Protein AF-A0A349LVJ3-F1 (afdb_monomer_lite)

Sequence (242 aa):
TSGDTSAKTHRLQHIAVYDKSFSINQSFSFCASDLMKKLSKLCLALSFSLFLTPAHADSPITSTEISSAYADVAIVQVAKGTAGLLNDQLMQYLVDEKNPIDVKMAIINELNWTPDGKNNTKTFVDYLKKNTRYNSEDAIIKQAPADILLAIAYINASENRHDAKGAMAFAEVALAKNNKSYTVQLVSGIIKAQVMFDVSWCDAFRATDDVRQNAANLTMDMRAEASDNVFQYMDLYQRYCK

Secondary structure (DSSP, 8-state):
-------SSSSSTTHHHHHHHHHHHHHHHHHHHHHHHHHHHHHHHHHHHTT--------HHHH--TGGGGTT-HHHHHHHTTTT---HHHHHHHH-TTS-HHHHHHHHHHHTTS-S---HHHHHHHHHHHHSS--SHHHHHHHS-HHHHHHHHHHHHHHTTT-THHHHHHHHHHHHH-TTBHHHHHHHHHHHHHHHTTT-HHHHHHHHHHHHHTGGGSB--S-HHHHHHHHHHHGGGGGG--

Radius of gyration: 35.06 Å; chains: 1; bounding box: 42×68×132 Å

Structure (mmCIF, N/CA/C/O backbone):
data_AF-A0A349LVJ3-F1
#
_entry.id   AF-A0A349LVJ3-F1
#
loop_
_atom_site.group_PDB
_atom_site.id
_atom_site.type_symbol
_atom_site.label_atom_id
_atom_site.label_alt_id
_atom_site.label_comp_id
_atom_site.label_asym_id
_atom_site.label_entity_id
_atom_site.label_seq_id
_atom_site.pdbx_PDB_ins_code
_atom_site.Cartn_x
_atom_site.Cartn_y
_atom_site.Cartn_z
_atom_site.occupancy
_atom_site.B_iso_or_equiv
_atom_site.auth_seq_id
_atom_site.auth_comp_id
_atom_site.auth_asym_id
_atom_site.auth_atom_id
_atom_site.pdbx_PDB_model_num
ATOM 1 N N . THR A 1 1 ? 17.875 53.269 -111.979 1.00 41.59 1 THR A N 1
ATOM 2 C CA . THR A 1 1 ? 18.257 51.843 -111.856 1.00 41.59 1 THR A CA 1
ATOM 3 C C . THR A 1 1 ? 19.218 51.697 -110.692 1.00 41.59 1 THR A C 1
ATOM 5 O O . THR A 1 1 ? 20.042 52.582 -110.524 1.00 41.59 1 THR A O 1
ATOM 8 N N . SER A 1 2 ? 19.061 50.609 -109.917 1.00 39.09 2 SER A N 1
ATOM 9 C CA . SER A 1 2 ? 19.768 50.200 -108.676 1.00 39.09 2 SER A CA 1
ATOM 10 C C . SER A 1 2 ? 19.641 51.143 -107.469 1.00 39.09 2 SER A C 1
ATOM 12 O O . SER A 1 2 ? 19.862 52.333 -107.611 1.00 39.09 2 SER A O 1
ATOM 14 N N . GLY A 1 3 ? 19.322 50.709 -106.251 1.00 36.41 3 GLY A N 1
ATOM 15 C CA . GLY A 1 3 ? 19.098 49.372 -105.696 1.00 36.41 3 GLY A CA 1
ATOM 16 C C . GLY A 1 3 ? 19.211 49.494 -104.172 1.00 36.41 3 GLY A C 1
ATOM 17 O O . GLY A 1 3 ? 20.244 49.943 -103.691 1.00 36.41 3 GLY A O 1
ATOM 18 N N . ASP A 1 4 ? 18.153 49.160 -103.429 1.00 39.06 4 ASP A N 1
ATOM 19 C CA . ASP A 1 4 ? 18.123 49.280 -101.966 1.00 39.06 4 ASP A CA 1
ATOM 20 C C . ASP A 1 4 ? 18.330 47.906 -101.311 1.00 39.06 4 ASP A C 1
ATOM 22 O O . ASP A 1 4 ? 17.439 47.054 -101.245 1.00 39.06 4 ASP A O 1
ATOM 26 N N . THR A 1 5 ? 19.564 47.668 -100.878 1.00 52.62 5 THR A N 1
ATOM 27 C CA . THR A 1 5 ? 19.960 46.585 -99.977 1.00 52.62 5 THR A CA 1
ATOM 28 C C . THR A 1 5 ? 19.748 47.020 -98.529 1.00 52.62 5 THR A C 1
ATOM 30 O O . THR A 1 5 ? 20.680 47.480 -97.878 1.00 52.62 5 THR A O 1
ATOM 33 N N . SER A 1 6 ? 18.548 46.804 -97.988 1.00 46.75 6 SER A N 1
ATOM 34 C CA . SER A 1 6 ? 18.305 46.889 -96.538 1.00 46.75 6 SER A CA 1
ATOM 35 C C . SER A 1 6 ? 17.238 45.888 -96.070 1.00 46.75 6 SER A C 1
ATOM 37 O O . SER A 1 6 ? 16.310 46.198 -95.334 1.00 46.75 6 SER A O 1
ATOM 39 N N . ALA A 1 7 ? 17.340 44.637 -96.531 1.00 49.91 7 ALA A N 1
ATOM 40 C CA . ALA A 1 7 ? 16.379 43.572 -96.211 1.00 49.91 7 ALA A CA 1
ATOM 41 C C . ALA A 1 7 ? 16.968 42.411 -95.384 1.00 49.91 7 ALA A C 1
ATOM 43 O O . ALA A 1 7 ? 16.390 41.325 -95.360 1.00 49.91 7 ALA A O 1
ATOM 44 N N . LYS A 1 8 ? 18.114 42.585 -94.704 1.00 50.28 8 LYS A N 1
ATOM 45 C CA . LYS A 1 8 ? 18.766 41.472 -93.976 1.00 50.28 8 LYS A CA 1
ATOM 46 C C . LYS A 1 8 ? 19.057 41.662 -92.488 1.00 50.28 8 LYS A C 1
ATOM 48 O O . LYS A 1 8 ? 19.454 40.688 -91.858 1.00 50.28 8 LYS A O 1
ATOM 53 N N . THR A 1 9 ? 18.769 42.813 -91.884 1.00 47.41 9 THR A N 1
ATOM 54 C CA . THR A 1 9 ? 19.142 43.043 -90.470 1.00 47.41 9 THR A CA 1
ATOM 55 C C . THR A 1 9 ? 17.975 42.981 -89.478 1.00 47.41 9 THR A C 1
ATOM 57 O O . THR A 1 9 ? 18.206 42.850 -88.283 1.00 47.41 9 THR A O 1
ATOM 60 N N . HIS A 1 10 ? 16.716 42.965 -89.935 1.00 45.75 10 HIS A N 1
ATOM 61 C CA . HIS A 1 10 ? 15.552 42.959 -89.029 1.00 45.75 10 HIS A CA 1
ATOM 62 C C . HIS A 1 10 ? 14.980 41.574 -88.679 1.00 45.75 10 HIS A C 1
ATOM 64 O O . HIS A 1 10 ? 14.090 41.479 -87.836 1.00 45.75 10 HIS A O 1
ATOM 70 N N . ARG A 1 11 ? 15.485 40.479 -89.269 1.00 46.91 11 ARG A N 1
ATOM 71 C CA . ARG A 1 11 ? 14.916 39.128 -89.062 1.00 46.91 11 ARG A CA 1
ATOM 72 C C . ARG A 1 11 ? 15.660 38.231 -88.070 1.00 46.91 11 ARG A C 1
ATOM 74 O O . ARG A 1 11 ? 15.195 37.127 -87.816 1.00 46.91 11 ARG A O 1
ATOM 81 N N . LEU A 1 12 ? 16.773 38.688 -87.492 1.00 47.84 12 LEU A N 1
ATOM 82 C CA . LEU A 1 12 ? 17.553 37.902 -86.522 1.00 47.84 12 LEU A CA 1
ATOM 83 C C . LEU A 1 12 ? 17.321 38.307 -85.057 1.00 47.84 12 LEU A C 1
ATOM 85 O O . LEU A 1 12 ? 17.628 37.528 -84.162 1.00 47.84 12 LEU A O 1
ATOM 89 N N . GLN A 1 13 ? 16.711 39.466 -84.785 1.00 46.88 13 GLN A N 1
ATOM 90 C CA . GLN A 1 13 ? 16.437 39.896 -83.405 1.00 46.88 13 GLN A CA 1
ATOM 91 C C . GLN A 1 13 ? 15.118 39.354 -82.830 1.00 46.88 13 GLN A C 1
ATOM 93 O O . GLN A 1 13 ? 14.985 39.256 -81.615 1.00 46.88 13 GLN A O 1
ATOM 98 N N . HIS A 1 14 ? 14.166 38.926 -83.667 1.00 46.69 14 HIS A N 1
ATOM 99 C CA . HIS A 1 14 ? 12.871 38.425 -83.184 1.00 46.69 14 HIS A CA 1
ATOM 100 C C . HIS A 1 14 ? 12.878 36.956 -82.730 1.00 46.69 14 HIS A C 1
ATOM 102 O O . HIS A 1 14 ? 12.038 36.576 -81.919 1.00 46.69 14 HIS A O 1
ATOM 108 N N . ILE A 1 15 ? 13.826 36.133 -83.195 1.00 49.09 15 ILE A N 1
ATOM 109 C CA . ILE A 1 15 ? 13.882 34.702 -82.839 1.00 49.09 15 ILE A CA 1
ATOM 110 C C . ILE A 1 15 ? 14.581 34.487 -81.482 1.00 49.09 15 ILE A C 1
ATOM 112 O O . ILE A 1 15 ? 14.163 33.638 -80.701 1.00 49.09 15 ILE A O 1
ATOM 116 N N . ALA A 1 16 ? 15.569 35.317 -81.128 1.00 47.56 16 ALA A N 1
ATOM 117 C CA . ALA A 1 16 ? 16.325 35.168 -79.878 1.00 47.56 16 ALA A CA 1
ATOM 118 C C . ALA A 1 16 ? 15.529 35.525 -78.601 1.00 47.56 16 ALA A C 1
ATOM 120 O O . ALA A 1 16 ? 15.893 35.106 -77.502 1.00 47.56 16 ALA A O 1
ATOM 121 N N . VAL A 1 17 ? 14.446 36.302 -78.722 1.00 52.06 17 VAL A N 1
ATOM 122 C CA . VAL A 1 17 ? 13.631 36.744 -77.573 1.00 52.06 17 VAL A CA 1
ATOM 123 C C . VAL A 1 17 ? 12.586 35.692 -77.175 1.00 52.06 17 VAL A C 1
ATOM 125 O O . VAL A 1 17 ? 12.295 35.527 -75.987 1.00 52.06 17 VAL A O 1
ATOM 128 N N . TYR A 1 18 ? 12.065 34.929 -78.141 1.00 45.81 18 TYR A N 1
ATOM 129 C CA . TYR A 1 18 ? 11.104 33.849 -77.883 1.00 45.81 18 TYR A CA 1
ATOM 130 C C . TYR A 1 18 ? 11.747 32.619 -77.224 1.00 45.81 18 TYR A C 1
ATOM 132 O O . TYR A 1 18 ? 11.139 31.992 -76.360 1.00 45.81 18 TYR A O 1
ATOM 140 N N . ASP A 1 19 ? 13.000 32.315 -77.558 1.00 51.56 19 ASP A N 1
ATOM 141 C CA . ASP A 1 19 ? 13.701 31.143 -77.018 1.00 51.56 19 ASP A CA 1
ATOM 142 C C . ASP A 1 19 ? 14.083 31.326 -75.531 1.00 51.56 19 ASP A C 1
ATOM 144 O O . ASP A 1 19 ? 13.894 30.447 -74.687 1.00 51.56 19 ASP A O 1
ATOM 148 N N . LYS A 1 20 ? 14.504 32.544 -75.152 1.00 51.25 20 LYS A N 1
ATOM 149 C CA . LYS A 1 20 ? 14.775 32.893 -73.745 1.00 51.25 20 LYS A CA 1
ATOM 150 C C . LYS A 1 20 ? 13.520 32.861 -72.875 1.00 51.25 20 LYS A C 1
ATOM 152 O O . LYS A 1 20 ? 13.582 32.383 -71.747 1.00 51.25 20 LYS A O 1
ATOM 157 N N . SER A 1 21 ? 12.390 33.359 -73.371 1.00 51.47 21 SER A N 1
ATOM 158 C CA . SER A 1 21 ? 11.142 33.408 -72.594 1.00 51.47 21 SER A CA 1
ATOM 159 C C . SER A 1 21 ? 10.514 32.020 -72.397 1.00 51.47 21 SER A C 1
ATOM 161 O O . SER A 1 21 ? 9.980 31.743 -71.321 1.00 51.47 21 SER A O 1
ATOM 163 N N . PHE A 1 22 ? 10.657 31.111 -73.366 1.00 49.97 22 PHE A N 1
ATOM 164 C CA . PHE A 1 22 ? 10.236 29.712 -73.231 1.00 49.97 22 PHE A CA 1
ATOM 165 C C . PHE A 1 22 ? 11.110 28.927 -72.233 1.00 49.97 22 PHE A C 1
ATOM 167 O O . PHE A 1 22 ? 10.583 28.254 -71.345 1.00 49.97 22 PHE A O 1
ATOM 174 N N . SER A 1 23 ? 12.437 29.088 -72.303 1.00 53.75 23 SER A N 1
ATOM 175 C CA . SER A 1 23 ? 13.392 28.449 -71.383 1.00 53.75 23 SER A CA 1
ATOM 176 C C . SER A 1 23 ? 13.227 28.913 -69.924 1.00 53.75 23 SER A C 1
ATOM 178 O O . SER A 1 23 ? 13.283 28.104 -68.992 1.00 53.75 23 SER A O 1
ATOM 180 N N . ILE A 1 24 ? 12.923 30.199 -69.705 1.00 53.31 24 ILE A N 1
ATOM 181 C CA . ILE A 1 24 ? 12.642 30.745 -68.367 1.00 53.31 24 ILE A CA 1
ATOM 182 C C . ILE A 1 24 ? 11.353 30.134 -67.792 1.00 53.31 24 ILE A C 1
ATOM 184 O O . ILE A 1 24 ? 11.364 29.658 -66.658 1.00 53.31 24 ILE A O 1
ATOM 188 N N . ASN A 1 25 ? 10.266 30.048 -68.565 1.00 51.69 25 ASN A N 1
ATOM 189 C CA . ASN A 1 25 ? 9.001 29.475 -68.081 1.00 51.69 25 ASN A CA 1
ATOM 190 C C . ASN A 1 25 ? 9.096 27.975 -67.752 1.00 51.69 25 ASN A C 1
ATOM 192 O O . ASN A 1 25 ? 8.521 27.525 -66.757 1.00 51.69 25 ASN A O 1
ATOM 196 N N . GLN A 1 26 ? 9.857 27.200 -68.530 1.00 53.16 26 GLN A N 1
ATOM 197 C CA . GLN A 1 26 ? 10.096 25.782 -68.236 1.00 53.16 26 GLN A CA 1
ATOM 198 C C . GLN A 1 26 ? 10.933 25.597 -66.963 1.00 53.16 26 GLN A C 1
ATOM 200 O O . GLN A 1 26 ? 10.607 24.753 -66.127 1.00 53.16 26 GLN A O 1
ATOM 205 N N . SER A 1 27 ? 11.952 26.439 -66.771 1.00 52.44 27 SER A N 1
ATOM 206 C CA . SER A 1 27 ? 12.811 26.430 -65.580 1.00 52.44 27 SER A CA 1
ATOM 207 C C . SER A 1 27 ? 12.046 26.809 -64.303 1.00 52.44 27 SER A C 1
ATOM 209 O O . SER A 1 27 ? 12.235 26.183 -63.259 1.00 52.44 27 SER A O 1
ATOM 211 N N . PHE A 1 28 ? 11.124 27.777 -64.382 1.00 52.12 28 PHE A N 1
ATOM 212 C CA . PHE A 1 28 ? 10.247 28.150 -63.264 1.00 52.12 28 PHE A CA 1
ATOM 213 C C . PHE A 1 28 ? 9.231 27.050 -62.918 1.00 52.12 28 PHE A C 1
ATOM 215 O O . PHE A 1 28 ? 9.025 26.762 -61.739 1.00 52.12 28 PHE A O 1
ATOM 222 N N . SER A 1 29 ? 8.638 26.390 -63.920 1.00 53.41 29 SER A N 1
ATOM 223 C CA . SER A 1 29 ? 7.692 25.282 -63.710 1.00 53.41 29 SER A CA 1
ATOM 224 C C . SER A 1 29 ? 8.362 24.049 -63.082 1.00 53.41 29 SER A C 1
ATOM 226 O O . SER A 1 29 ? 7.828 23.467 -62.133 1.00 53.41 29 SER A O 1
ATOM 228 N N . PHE A 1 30 ? 9.575 23.700 -63.529 1.00 54.00 30 PHE A N 1
ATOM 229 C CA . PHE A 1 30 ? 10.358 22.606 -62.944 1.00 54.00 30 PHE A CA 1
ATOM 230 C C . PHE A 1 30 ? 10.733 22.900 -61.484 1.00 54.00 30 PHE A C 1
ATOM 232 O O . PHE A 1 30 ? 10.496 22.064 -60.608 1.00 54.00 30 PHE A O 1
ATOM 239 N N . CYS A 1 31 ? 11.220 24.117 -61.212 1.00 53.69 31 CYS A N 1
ATOM 240 C CA . CYS A 1 31 ? 11.605 24.569 -59.873 1.00 53.69 31 CYS A CA 1
ATOM 241 C C . CYS A 1 31 ? 10.409 24.601 -58.903 1.00 53.69 31 CYS A C 1
ATOM 243 O O . CYS A 1 31 ? 10.519 24.123 -57.774 1.00 53.69 31 CYS A O 1
ATOM 245 N N . ALA A 1 32 ? 9.237 25.065 -59.352 1.00 56.75 32 ALA A N 1
ATOM 246 C CA . ALA A 1 32 ? 8.011 25.059 -58.554 1.00 56.75 32 ALA A CA 1
ATOM 247 C C . ALA A 1 32 ? 7.517 23.635 -58.241 1.00 56.75 32 ALA A C 1
ATOM 249 O O . ALA A 1 32 ? 7.066 23.375 -57.127 1.00 56.75 32 ALA A O 1
ATOM 250 N N . SER A 1 33 ? 7.636 22.691 -59.183 1.00 60.66 33 SER A N 1
ATOM 251 C CA . SER A 1 33 ? 7.212 21.298 -58.975 1.00 60.66 33 SER A CA 1
ATOM 252 C C . SER A 1 33 ? 8.088 20.551 -57.963 1.00 60.66 33 SER A C 1
ATOM 254 O O . SER A 1 33 ? 7.570 19.811 -57.124 1.00 60.66 33 SER A O 1
ATOM 256 N N . ASP A 1 34 ? 9.403 20.782 -57.980 1.00 61.09 34 ASP A N 1
ATOM 257 C CA . ASP A 1 34 ? 10.329 20.194 -57.011 1.00 61.09 34 ASP A CA 1
ATOM 258 C C . ASP A 1 34 ? 10.244 20.879 -55.648 1.00 61.09 34 ASP A C 1
ATOM 260 O O . ASP A 1 34 ? 10.337 20.206 -54.619 1.00 61.09 34 ASP A O 1
ATOM 264 N N . LEU A 1 35 ? 9.997 22.192 -55.615 1.00 61.56 35 LEU A N 1
ATOM 265 C CA . LEU A 1 35 ? 9.732 22.923 -54.378 1.00 61.56 35 LEU A CA 1
ATOM 266 C C . LEU A 1 35 ? 8.430 22.441 -53.724 1.00 61.56 35 LEU A C 1
ATOM 268 O O . LEU A 1 35 ? 8.429 22.161 -52.530 1.00 61.56 35 LEU A O 1
ATOM 272 N N . MET A 1 36 ? 7.357 22.240 -54.495 1.00 62.69 36 MET A N 1
ATOM 273 C CA . MET A 1 36 ? 6.090 21.690 -53.995 1.00 62.69 36 MET A CA 1
ATOM 274 C C . MET A 1 36 ? 6.224 20.239 -53.519 1.00 62.69 36 MET A C 1
ATOM 276 O O . MET A 1 36 ? 5.659 19.889 -52.487 1.00 62.69 36 MET A O 1
ATOM 280 N N . LYS A 1 37 ? 7.015 19.394 -54.195 1.00 61.97 37 LYS A N 1
ATOM 281 C CA . LYS A 1 37 ? 7.312 18.025 -53.726 1.00 61.97 37 LYS A CA 1
ATOM 282 C C . LYS A 1 37 ? 8.142 18.023 -52.441 1.00 61.97 37 LYS A C 1
ATOM 284 O O . LYS A 1 37 ? 7.895 17.198 -51.565 1.00 61.97 37 LYS A O 1
ATOM 289 N N . LYS A 1 38 ? 9.116 18.931 -52.306 1.00 63.75 38 LYS A N 1
ATOM 290 C CA . LYS A 1 38 ? 9.912 19.098 -51.076 1.00 63.75 38 LYS A CA 1
ATOM 291 C C . LYS A 1 38 ? 9.062 19.640 -49.926 1.00 63.75 38 LYS A C 1
ATOM 293 O O . LYS A 1 38 ? 9.154 19.103 -48.830 1.00 63.75 38 LYS A O 1
ATOM 298 N N . LEU A 1 39 ? 8.193 20.618 -50.186 1.00 62.69 39 LEU A N 1
ATOM 299 C CA . LEU A 1 39 ? 7.230 21.154 -49.216 1.00 62.69 39 LEU A CA 1
ATOM 300 C C . LEU A 1 39 ? 6.194 20.100 -48.803 1.00 62.69 39 LEU A C 1
ATOM 302 O O . LEU A 1 39 ? 5.923 19.959 -47.621 1.00 62.69 39 LEU A O 1
ATOM 306 N N . SER A 1 40 ? 5.688 19.290 -49.737 1.00 61.59 40 SER A N 1
ATOM 307 C CA . SER A 1 40 ? 4.782 18.166 -49.454 1.00 61.59 40 SER A CA 1
ATOM 308 C C . SER A 1 40 ? 5.440 17.098 -48.574 1.00 61.59 40 SER A C 1
ATOM 310 O O . SER A 1 40 ? 4.845 1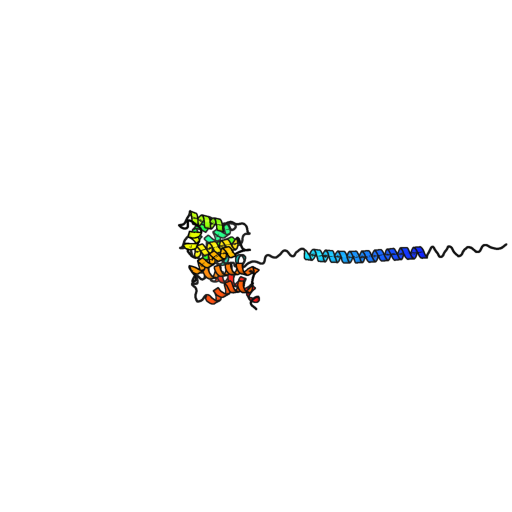6.676 -47.585 1.00 61.59 40 SER A O 1
ATOM 312 N N . LYS A 1 41 ? 6.688 16.707 -48.873 1.00 61.59 41 LYS A N 1
ATOM 313 C CA . LYS A 1 41 ? 7.468 15.785 -48.027 1.00 61.59 41 LYS A CA 1
ATOM 314 C C . LYS A 1 41 ? 7.764 16.379 -46.647 1.00 61.59 41 LYS A C 1
ATOM 316 O O . LYS A 1 41 ? 7.738 15.646 -45.664 1.00 61.59 41 LYS A O 1
ATOM 321 N N . LEU A 1 42 ? 8.005 17.690 -46.569 1.00 60.06 42 LEU A N 1
ATOM 322 C CA . LEU A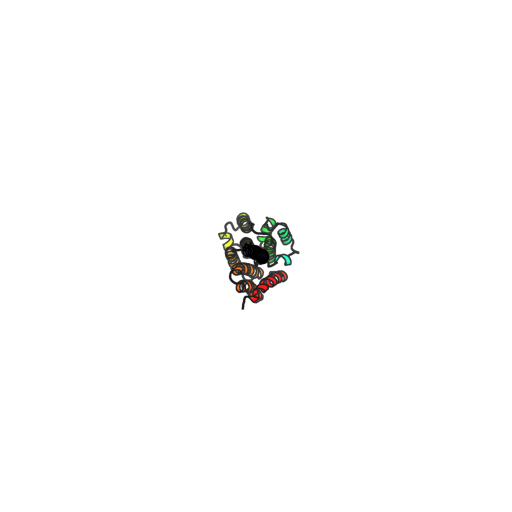 1 42 ? 8.222 18.412 -45.315 1.00 60.06 42 LEU A CA 1
ATOM 323 C C . LEU A 1 42 ? 6.938 18.473 -44.473 1.00 60.06 42 LEU A C 1
ATOM 325 O O . LEU A 1 42 ? 6.987 18.181 -43.285 1.00 60.06 42 LEU A O 1
ATOM 329 N N . CYS A 1 43 ? 5.781 18.756 -45.078 1.00 62.16 43 CYS A N 1
ATOM 330 C CA . CYS A 1 43 ? 4.481 18.713 -44.404 1.00 62.16 43 CYS A CA 1
ATOM 331 C C . CYS A 1 43 ? 4.132 17.300 -43.916 1.00 62.16 43 CYS A C 1
ATOM 333 O O . CYS A 1 43 ? 3.628 17.154 -42.805 1.00 62.16 43 CYS A O 1
ATOM 335 N N . LEU A 1 44 ? 4.447 16.262 -44.700 1.00 59.25 44 LEU A N 1
ATOM 336 C CA . LEU A 1 44 ? 4.243 14.868 -44.298 1.00 59.25 44 LEU A CA 1
ATOM 337 C C . LEU A 1 44 ? 5.141 14.493 -43.104 1.00 59.25 44 LEU A C 1
ATOM 339 O O . LEU A 1 44 ? 4.668 13.889 -42.144 1.00 59.25 44 LEU A O 1
ATOM 343 N N . ALA A 1 45 ? 6.407 14.923 -43.116 1.00 59.78 45 ALA A N 1
ATOM 344 C CA . ALA A 1 45 ? 7.339 14.719 -42.007 1.00 59.78 45 ALA A CA 1
ATOM 345 C C . ALA A 1 45 ? 6.915 15.478 -40.733 1.00 59.78 45 ALA A C 1
ATOM 347 O O . ALA A 1 45 ? 6.934 14.898 -39.652 1.00 59.78 45 ALA A O 1
ATOM 348 N N . LEU A 1 46 ? 6.453 16.729 -40.856 1.00 59.53 46 LEU A N 1
ATOM 349 C CA . LEU A 1 46 ? 5.926 17.513 -39.730 1.00 59.53 46 LEU A CA 1
ATOM 350 C C . LEU A 1 46 ? 4.621 16.936 -39.163 1.00 59.53 46 LEU A C 1
ATOM 352 O O . LEU A 1 46 ? 4.412 16.989 -37.954 1.00 59.53 46 LEU A O 1
ATOM 356 N N . SER A 1 47 ? 3.765 16.345 -40.003 1.00 59.28 47 SER A N 1
ATOM 357 C CA . SER A 1 47 ? 2.528 15.697 -39.545 1.00 59.28 47 SER A CA 1
ATOM 358 C C . SER A 1 47 ? 2.776 14.410 -38.748 1.00 59.28 47 SER A C 1
ATOM 360 O O . SER A 1 47 ? 1.983 14.075 -37.873 1.00 59.28 47 SER A O 1
ATOM 362 N N . PHE A 1 48 ? 3.901 13.724 -38.985 1.00 54.28 48 PHE A N 1
ATOM 363 C CA . PHE A 1 48 ? 4.286 12.520 -38.241 1.00 54.28 48 PHE A CA 1
ATOM 364 C C . PHE A 1 48 ? 4.900 12.842 -36.866 1.00 54.28 48 PHE A C 1
ATOM 366 O O . PHE A 1 48 ? 4.836 12.028 -35.951 1.00 54.28 48 PHE A O 1
ATOM 373 N N . SER A 1 49 ? 5.457 14.044 -36.686 1.00 56.81 49 SER A N 1
ATOM 374 C CA . SER A 1 49 ? 6.068 14.476 -35.419 1.00 56.81 49 SER A CA 1
ATOM 375 C C . SER A 1 49 ? 5.072 15.003 -34.377 1.00 56.81 49 SER A C 1
ATOM 377 O O . SER A 1 49 ? 5.453 15.167 -33.221 1.00 56.81 49 SER A O 1
ATOM 379 N N . LEU A 1 50 ? 3.809 15.261 -34.745 1.00 51.94 50 LEU A N 1
ATOM 380 C CA . LEU A 1 50 ? 2.815 15.876 -33.849 1.00 51.94 50 LEU A CA 1
ATOM 381 C C . LEU A 1 50 ? 2.052 14.895 -32.935 1.00 51.94 50 LEU A C 1
ATOM 383 O O . LEU A 1 50 ? 1.197 15.332 -32.170 1.00 51.94 50 LEU A O 1
ATOM 387 N N . PHE A 1 51 ? 2.365 13.595 -32.970 1.00 49.34 51 PHE A N 1
ATOM 388 C CA . PHE A 1 51 ? 1.691 12.568 -32.156 1.00 49.34 51 PHE A CA 1
ATOM 389 C C . PHE A 1 51 ? 2.571 11.950 -31.061 1.00 49.34 51 PHE A C 1
ATOM 391 O O . PHE A 1 51 ? 2.263 10.878 -30.547 1.00 49.34 51 PHE A O 1
ATOM 398 N N . LEU A 1 52 ? 3.649 12.622 -30.656 1.00 49.72 52 LEU A N 1
ATOM 399 C CA . LEU A 1 52 ? 4.361 12.267 -29.428 1.00 49.72 52 LEU A CA 1
ATOM 400 C C . LEU A 1 52 ? 3.650 12.916 -28.233 1.00 49.72 52 LEU A C 1
ATOM 402 O O . LEU A 1 52 ? 4.186 13.818 -27.592 1.00 49.72 52 LEU A O 1
ATOM 406 N N . THR A 1 53 ? 2.425 12.480 -27.929 1.00 47.88 53 THR A N 1
ATOM 407 C CA . THR A 1 53 ? 1.946 12.640 -26.551 1.00 47.88 53 THR A CA 1
ATOM 408 C C . THR A 1 53 ? 2.910 11.852 -25.670 1.00 47.88 53 THR A C 1
ATOM 410 O O . THR A 1 53 ? 3.207 10.707 -26.032 1.00 47.88 53 THR A O 1
ATOM 413 N N . PRO A 1 54 ? 3.416 12.396 -24.548 1.00 46.28 54 PRO A N 1
ATOM 414 C CA . PRO A 1 54 ? 4.061 11.548 -23.563 1.00 46.28 54 PRO A CA 1
ATOM 415 C C . PRO A 1 54 ? 3.033 10.477 -23.203 1.00 46.28 54 PRO A C 1
ATOM 417 O O . PRO A 1 54 ? 1.983 10.778 -22.638 1.00 46.28 54 PRO A O 1
ATOM 420 N N . ALA A 1 55 ? 3.287 9.235 -23.616 1.00 42.88 55 ALA A N 1
ATOM 421 C CA . ALA A 1 55 ? 2.635 8.113 -22.983 1.00 42.88 55 ALA A CA 1
ATOM 422 C C . ALA A 1 55 ? 3.066 8.245 -21.528 1.00 42.88 55 ALA A C 1
ATOM 424 O O . ALA A 1 55 ? 4.253 8.096 -21.229 1.00 42.88 55 ALA A O 1
ATOM 425 N N . HIS A 1 56 ? 2.146 8.662 -20.658 1.00 45.00 56 HIS A N 1
ATOM 426 C CA . HIS A 1 56 ? 2.354 8.498 -19.236 1.00 45.00 56 HIS A CA 1
ATOM 427 C C . HIS A 1 56 ? 2.537 7.001 -19.073 1.00 45.00 56 HIS A C 1
ATOM 429 O O . HIS A 1 56 ? 1.583 6.240 -19.208 1.00 45.00 56 HIS A O 1
ATOM 435 N N . ALA A 1 57 ? 3.797 6.586 -18.955 1.00 54.38 57 ALA A N 1
ATOM 436 C CA . ALA A 1 57 ? 4.098 5.233 -18.586 1.00 54.38 57 ALA A CA 1
ATOM 437 C C . ALA A 1 57 ? 3.370 5.019 -17.264 1.00 54.38 57 ALA A C 1
ATOM 439 O O . ALA A 1 57 ? 3.512 5.817 -16.332 1.00 54.38 57 ALA A O 1
ATOM 440 N N . ASP A 1 58 ? 2.545 3.987 -17.257 1.00 73.06 58 ASP A N 1
ATOM 441 C CA . ASP A 1 58 ? 2.037 3.322 -16.075 1.00 73.06 58 ASP A CA 1
ATOM 442 C C . ASP A 1 58 ? 3.114 3.387 -14.963 1.00 73.06 58 ASP A C 1
ATOM 444 O O . ASP A 1 58 ? 4.303 3.131 -15.193 1.00 73.06 58 ASP A O 1
ATOM 448 N N . SER A 1 59 ? 2.755 3.884 -13.775 1.00 87.00 59 SER A N 1
ATOM 449 C CA . SER A 1 59 ? 3.695 4.047 -12.658 1.00 87.00 59 SER A CA 1
ATOM 450 C C . SER A 1 59 ? 3.518 2.908 -11.653 1.00 87.00 59 SER A C 1
ATOM 452 O O . SER A 1 59 ? 2.444 2.304 -11.622 1.00 87.00 59 SER A O 1
ATOM 454 N N . PRO A 1 60 ? 4.515 2.587 -10.807 1.00 93.19 60 PRO A N 1
ATOM 455 C CA . PRO A 1 60 ? 4.410 1.482 -9.852 1.00 93.19 60 PRO A CA 1
ATOM 456 C C . PRO A 1 60 ? 3.083 1.441 -9.079 1.00 93.19 60 PRO A C 1
ATOM 458 O O . PRO A 1 60 ? 2.447 0.400 -9.009 1.00 93.19 60 PRO A O 1
ATOM 461 N N . ILE A 1 61 ? 2.595 2.578 -8.579 1.00 90.88 61 ILE A N 1
ATOM 462 C CA . ILE A 1 61 ? 1.347 2.625 -7.798 1.00 90.88 61 ILE A CA 1
ATOM 463 C C . ILE A 1 61 ? 0.077 2.357 -8.606 1.00 90.88 61 ILE A C 1
ATOM 465 O O . ILE A 1 61 ? -0.866 1.779 -8.062 1.00 90.88 61 ILE A O 1
ATOM 469 N N . THR A 1 62 ? 0.021 2.792 -9.865 1.00 84.50 62 THR A N 1
ATOM 470 C CA . THR A 1 62 ? -1.190 2.688 -10.697 1.00 84.50 62 THR A CA 1
ATOM 471 C C . THR A 1 62 ? -1.250 1.407 -11.513 1.00 84.50 62 THR A C 1
ATOM 473 O O . THR A 1 62 ? -2.207 1.221 -12.249 1.00 84.50 62 THR A O 1
ATOM 476 N N . SER A 1 63 ? -0.226 0.560 -11.424 1.00 89.06 63 SER A N 1
ATOM 477 C CA . SER A 1 63 ? -0.003 -0.516 -12.403 1.00 89.06 63 SER A CA 1
ATOM 478 C C . SER A 1 63 ? 0.301 -1.859 -11.751 1.00 89.06 63 SER A C 1
ATOM 480 O O . SER A 1 63 ? 0.387 -2.884 -12.419 1.00 89.06 63 SER A O 1
ATOM 482 N N . THR A 1 64 ? 0.429 -1.869 -10.425 1.00 91.19 64 THR A N 1
ATOM 483 C CA . THR A 1 64 ? 0.391 -3.087 -9.625 1.00 91.19 64 THR A CA 1
ATOM 484 C C . THR A 1 64 ? -1.055 -3.371 -9.215 1.00 91.19 64 THR A C 1
ATOM 486 O O . THR A 1 64 ? -1.594 -2.708 -8.324 1.00 91.19 64 THR A O 1
ATOM 489 N N . GLU A 1 65 ? -1.689 -4.348 -9.860 1.00 91.38 65 GLU A N 1
ATOM 490 C CA . GLU A 1 65 ? -3.079 -4.766 -9.615 1.00 91.38 65 GLU A CA 1
ATOM 491 C C . GLU A 1 65 ? -3.201 -5.667 -8.372 1.00 91.38 65 GLU A C 1
ATOM 493 O O . GLU A 1 65 ? -3.374 -6.880 -8.469 1.00 91.38 65 GLU A O 1
ATOM 498 N N . ILE A 1 66 ? -3.117 -5.086 -7.173 1.00 96.62 66 ILE A N 1
ATOM 499 C CA . ILE A 1 66 ? -3.337 -5.827 -5.918 1.00 96.62 66 ILE A CA 1
ATOM 500 C C . ILE A 1 66 ? -4.814 -6.212 -5.773 1.00 96.62 66 ILE A C 1
ATOM 502 O O . ILE A 1 66 ? -5.117 -7.319 -5.330 1.00 96.62 66 ILE A O 1
ATOM 506 N N . SER A 1 67 ? -5.740 -5.310 -6.111 1.00 96.88 67 SER A N 1
ATOM 507 C CA . SER A 1 67 ? -7.171 -5.479 -5.833 1.00 96.88 67 SER A CA 1
ATOM 508 C C . SER A 1 67 ? -7.826 -6.604 -6.636 1.00 96.88 67 SER A C 1
ATOM 510 O O . SER A 1 67 ? -8.793 -7.201 -6.156 1.00 96.88 67 SER A O 1
ATOM 512 N N . SER A 1 68 ? -7.284 -6.955 -7.807 1.00 96.12 68 SER A N 1
ATOM 513 C CA . SER A 1 68 ? -7.819 -8.021 -8.665 1.00 96.12 68 SER A CA 1
ATOM 514 C C . SER A 1 68 ? -7.818 -9.383 -7.962 1.00 96.12 68 SER A C 1
ATOM 516 O O . SER A 1 68 ? -8.816 -10.103 -8.024 1.00 96.12 68 SER A O 1
ATOM 518 N N . ALA A 1 69 ? -6.781 -9.667 -7.170 1.00 98.25 69 ALA A N 1
ATOM 519 C CA . ALA A 1 69 ? -6.666 -10.871 -6.347 1.00 98.25 69 ALA A CA 1
ATOM 520 C C . ALA A 1 69 ? -7.691 -10.945 -5.196 1.00 98.25 69 ALA A C 1
ATOM 522 O O . ALA A 1 69 ? -7.741 -11.951 -4.490 1.00 98.25 69 ALA A O 1
ATOM 523 N N . TYR A 1 70 ? -8.492 -9.896 -4.975 1.00 98.50 70 TYR A N 1
ATOM 524 C CA . TYR A 1 70 ? -9.537 -9.811 -3.946 1.00 98.50 70 TYR A CA 1
ATOM 525 C C . TYR A 1 70 ? -10.911 -9.485 -4.543 1.00 98.50 70 TYR A C 1
ATOM 527 O O . TYR A 1 70 ? -11.795 -8.985 -3.844 1.00 98.50 70 TYR A O 1
ATOM 535 N N . ALA A 1 71 ? -11.127 -9.763 -5.831 1.00 96.94 71 ALA A N 1
ATOM 536 C CA . ALA A 1 71 ? -12.406 -9.508 -6.488 1.00 96.94 71 ALA A CA 1
ATOM 537 C C . ALA A 1 71 ? -13.589 -10.278 -5.852 1.00 96.94 71 ALA A C 1
ATOM 539 O O . ALA A 1 71 ? -14.739 -9.861 -5.963 1.00 96.94 71 ALA A O 1
ATOM 540 N N . ASP A 1 72 ? -13.333 -11.368 -5.139 1.00 98.19 72 ASP A N 1
ATOM 541 C CA . ASP A 1 72 ? -14.313 -12.127 -4.353 1.00 98.19 72 ASP A CA 1
ATOM 542 C C . ASP A 1 72 ? -14.692 -11.463 -3.014 1.00 98.19 72 ASP A C 1
ATOM 544 O O . ASP A 1 72 ? -15.659 -11.872 -2.368 1.00 98.19 72 ASP A O 1
ATOM 548 N N . VAL A 1 73 ? -13.965 -10.432 -2.575 1.00 98.69 73 VAL A N 1
ATOM 549 C CA . VAL A 1 73 ? -14.177 -9.785 -1.277 1.00 98.69 73 VAL A CA 1
ATOM 550 C C . VAL A 1 73 ? -15.189 -8.643 -1.393 1.00 98.69 73 VAL A C 1
ATOM 552 O O . VAL A 1 73 ? -14.962 -7.636 -2.063 1.00 98.69 73 VAL A O 1
ATOM 555 N N . ALA A 1 74 ? -16.304 -8.754 -0.664 1.00 98.50 74 ALA A N 1
ATOM 556 C CA . ALA A 1 74 ? -17.433 -7.824 -0.770 1.00 98.50 74 ALA A CA 1
ATOM 557 C C . ALA A 1 74 ? -17.060 -6.345 -0.550 1.00 98.50 74 ALA A C 1
ATOM 559 O O . ALA A 1 74 ? -17.544 -5.479 -1.275 1.00 98.50 74 ALA A O 1
ATOM 560 N N . ILE A 1 75 ? -16.187 -6.033 0.416 1.00 98.62 75 ILE A N 1
ATOM 561 C CA . ILE A 1 75 ? -15.784 -4.640 0.672 1.00 98.62 75 ILE A CA 1
ATOM 562 C C . ILE A 1 75 ? -14.916 -4.057 -0.458 1.00 98.62 75 ILE A C 1
ATOM 564 O O . ILE A 1 75 ? -14.981 -2.859 -0.722 1.00 98.62 75 ILE A O 1
ATOM 568 N N . VAL A 1 76 ? -14.167 -4.892 -1.186 1.00 98.19 76 VAL A N 1
ATOM 569 C CA . VAL A 1 76 ? -13.404 -4.465 -2.372 1.00 98.19 76 VAL A CA 1
ATOM 570 C C . VAL A 1 76 ? -14.363 -4.146 -3.522 1.00 98.19 76 VAL A C 1
ATOM 572 O O . VAL A 1 76 ? -14.198 -3.138 -4.203 1.00 98.19 76 VAL A O 1
ATOM 575 N N . GLN A 1 77 ? -15.452 -4.909 -3.667 1.00 97.75 77 GLN A N 1
ATOM 576 C CA . GLN A 1 77 ? -16.522 -4.574 -4.617 1.00 97.75 77 GLN A CA 1
ATOM 577 C C . GLN A 1 77 ? -17.237 -3.260 -4.272 1.00 97.75 77 GLN A C 1
ATOM 579 O O . GLN A 1 77 ? -17.635 -2.524 -5.174 1.00 97.75 77 GLN A O 1
ATOM 584 N N . VAL A 1 78 ? -17.363 -2.923 -2.982 1.00 97.81 78 VAL A N 1
ATOM 585 C CA . VAL A 1 78 ? -17.849 -1.594 -2.575 1.00 97.81 78 VAL A CA 1
ATOM 586 C C . VAL A 1 78 ? -16.899 -0.510 -3.080 1.00 97.81 78 VAL A C 1
ATOM 588 O O . VAL A 1 78 ? -17.375 0.446 -3.684 1.00 97.81 78 VAL A O 1
ATOM 591 N N . ALA A 1 79 ? -15.584 -0.671 -2.891 1.00 96.44 79 ALA A N 1
ATOM 592 C CA . ALA A 1 79 ? -14.574 0.287 -3.355 1.00 96.44 79 ALA A CA 1
ATOM 593 C C . ALA A 1 79 ? -14.631 0.512 -4.874 1.00 96.44 79 ALA A C 1
ATOM 595 O O . ALA A 1 79 ? -14.650 1.653 -5.333 1.00 96.44 79 ALA A O 1
ATOM 596 N N . LYS A 1 80 ? -14.786 -0.564 -5.650 1.00 94.44 80 LYS A N 1
ATOM 597 C CA . LYS A 1 80 ? -14.970 -0.504 -7.108 1.00 94.44 80 LYS A CA 1
ATOM 598 C C . LYS A 1 80 ? -16.145 0.383 -7.532 1.00 94.44 80 LYS A C 1
ATOM 600 O O . LYS A 1 80 ? -16.093 1.064 -8.554 1.00 94.44 80 LYS A O 1
ATOM 605 N N . GLY A 1 81 ? -17.211 0.394 -6.733 1.00 94.12 81 GLY A N 1
ATOM 606 C CA . GLY A 1 81 ? -18.425 1.167 -6.984 1.00 94.12 81 GLY A CA 1
ATOM 607 C C . GLY A 1 81 ? -18.363 2.647 -6.593 1.00 94.12 81 GLY A C 1
ATOM 608 O O . GLY A 1 81 ? -19.342 3.353 -6.828 1.00 94.12 81 GLY A O 1
ATOM 609 N N . THR A 1 82 ? -17.272 3.150 -5.999 1.00 92.94 82 THR A N 1
ATOM 610 C CA . THR A 1 82 ? -17.230 4.529 -5.461 1.00 92.94 82 THR A CA 1
ATOM 611 C C . THR A 1 82 ? -16.632 5.575 -6.399 1.00 92.94 82 THR A C 1
ATOM 613 O O . THR A 1 82 ? -16.440 6.719 -5.984 1.00 92.94 82 THR A O 1
ATOM 616 N N . ALA A 1 83 ? -16.298 5.208 -7.641 1.00 90.19 83 ALA A N 1
ATOM 617 C CA . ALA A 1 83 ? -15.531 6.066 -8.552 1.00 90.19 83 ALA A CA 1
ATOM 618 C C . ALA A 1 83 ? -14.216 6.579 -7.914 1.00 90.19 83 ALA A C 1
ATOM 620 O O . ALA A 1 83 ? -13.780 7.708 -8.144 1.00 90.19 83 ALA A O 1
ATOM 621 N N . GLY A 1 84 ? -13.604 5.737 -7.074 1.00 91.56 84 GLY A N 1
ATOM 622 C CA . GLY A 1 84 ? -12.341 6.001 -6.392 1.00 91.56 84 GLY A CA 1
ATOM 623 C C . GLY A 1 84 ? -12.418 6.907 -5.170 1.00 91.56 84 GLY A C 1
ATOM 624 O O . GLY A 1 84 ? -11.373 7.334 -4.687 1.00 91.56 84 GLY A O 1
ATOM 625 N N . LEU A 1 85 ? -13.607 7.219 -4.656 1.00 93.44 85 LEU A N 1
ATOM 626 C CA . LEU A 1 85 ? -13.771 8.019 -3.441 1.00 93.44 85 LEU A CA 1
ATOM 627 C C . LEU A 1 85 ? -13.892 7.135 -2.196 1.00 93.44 85 LEU A C 1
ATOM 629 O O . LEU A 1 85 ? -14.571 6.106 -2.207 1.00 93.44 85 LEU A O 1
ATOM 633 N N . LEU A 1 86 ? -13.279 7.561 -1.093 1.00 94.81 86 LEU A N 1
ATOM 634 C CA . LEU A 1 86 ? -13.562 6.973 0.213 1.00 94.81 86 LEU A CA 1
ATOM 635 C C . LEU A 1 86 ? -14.967 7.362 0.678 1.00 94.81 86 LEU A C 1
ATOM 637 O O . LEU A 1 86 ? -15.344 8.533 0.651 1.00 94.81 86 LEU A O 1
ATOM 641 N N . ASN A 1 87 ? -15.716 6.375 1.161 1.00 95.44 87 ASN A N 1
ATOM 642 C CA . ASN A 1 87 ? -16.974 6.575 1.874 1.00 95.44 87 ASN A CA 1
ATOM 643 C C . ASN A 1 87 ? -16.851 6.064 3.320 1.00 95.44 87 ASN A C 1
ATOM 645 O O . ASN A 1 87 ? -15.856 5.434 3.687 1.00 95.44 87 ASN A O 1
ATOM 649 N N . ASP A 1 88 ? -17.875 6.312 4.137 1.00 97.00 88 ASP A N 1
ATOM 650 C CA . ASP A 1 88 ? -17.875 5.928 5.553 1.00 97.00 88 ASP A CA 1
ATOM 651 C C . ASP A 1 88 ? -17.683 4.424 5.766 1.00 97.00 88 ASP A C 1
ATOM 653 O O . ASP A 1 88 ? -16.951 4.028 6.668 1.00 97.00 88 ASP A O 1
ATOM 657 N N . GLN A 1 89 ? -18.276 3.578 4.921 1.00 98.31 89 GLN A N 1
ATOM 658 C CA . GLN A 1 89 ? -18.147 2.125 5.037 1.00 98.31 89 GLN A CA 1
ATOM 659 C C . GLN A 1 89 ? -16.704 1.658 4.796 1.00 98.31 89 GLN A C 1
ATOM 661 O O . GLN A 1 89 ? -16.184 0.842 5.557 1.00 98.31 89 GLN A O 1
ATOM 666 N N . LEU A 1 90 ? -16.039 2.189 3.765 1.00 98.56 90 LEU A N 1
ATOM 667 C CA . LEU A 1 90 ? -14.637 1.883 3.480 1.00 98.56 90 LEU A CA 1
ATOM 668 C C . LEU A 1 90 ? -13.741 2.375 4.618 1.00 98.56 90 LEU A C 1
ATOM 670 O O . LEU A 1 90 ? -12.905 1.622 5.107 1.00 98.56 90 LEU A O 1
ATOM 674 N N . MET A 1 91 ? -13.946 3.605 5.098 1.00 98.50 91 MET A N 1
ATOM 675 C CA . MET A 1 91 ? -13.151 4.150 6.203 1.00 98.50 91 MET A CA 1
ATOM 676 C C . MET A 1 91 ? -13.356 3.374 7.507 1.00 98.50 91 MET A C 1
ATOM 678 O O . MET A 1 91 ? -12.380 3.110 8.204 1.00 98.50 91 MET A O 1
ATOM 682 N N . GLN A 1 92 ? -14.585 2.948 7.816 1.00 98.50 92 GLN A N 1
ATOM 683 C CA . GLN A 1 92 ? -14.875 2.054 8.944 1.00 98.50 92 GLN A CA 1
ATOM 684 C C . GLN A 1 92 ? -14.116 0.732 8.820 1.00 98.50 92 GLN A C 1
ATOM 686 O O . GLN A 1 92 ? -13.503 0.287 9.789 1.00 98.50 92 GLN A O 1
ATOM 691 N N . TYR A 1 93 ? -14.094 0.137 7.625 1.00 98.75 93 TYR A N 1
ATOM 692 C CA . TYR A 1 93 ? -13.344 -1.092 7.384 1.00 98.75 93 TYR A CA 1
ATOM 693 C C . TYR A 1 93 ? -11.834 -0.897 7.582 1.00 98.75 93 TYR A C 1
ATOM 695 O O . TYR A 1 93 ? -11.181 -1.727 8.218 1.00 98.75 93 TYR A O 1
ATOM 703 N N . LEU A 1 94 ? -11.278 0.209 7.074 1.00 98.69 94 LEU A N 1
ATOM 704 C CA . LEU A 1 94 ? -9.850 0.522 7.178 1.00 98.69 94 LEU A CA 1
ATOM 705 C C . LEU A 1 94 ? -9.384 0.703 8.634 1.00 98.69 94 LEU A C 1
ATOM 707 O O . LEU A 1 94 ? -8.259 0.320 8.957 1.00 98.69 94 LEU A O 1
ATOM 711 N N . VAL A 1 95 ? -10.221 1.250 9.524 1.00 98.25 95 VAL A N 1
ATOM 712 C CA . VAL A 1 95 ? -9.827 1.516 10.924 1.00 98.25 95 VAL A CA 1
ATOM 713 C C . VAL A 1 95 ? -10.051 0.353 11.888 1.00 98.25 95 VAL A C 1
ATOM 715 O O . VAL A 1 95 ? -9.480 0.369 12.976 1.00 98.25 95 VAL A O 1
ATOM 718 N N . ASP A 1 96 ? -10.861 -0.642 11.528 1.00 98.25 96 ASP A N 1
ATOM 719 C CA . ASP A 1 96 ? -11.106 -1.801 12.391 1.00 98.25 96 ASP A CA 1
ATOM 720 C C . ASP A 1 96 ? -9.879 -2.727 12.400 1.00 98.25 96 ASP A C 1
ATOM 722 O O . ASP A 1 96 ? -9.471 -3.266 11.370 1.00 98.25 96 ASP A O 1
ATOM 726 N N . GLU A 1 97 ? -9.272 -2.903 13.572 1.00 96.31 97 GLU A N 1
ATOM 727 C CA . GLU A 1 97 ? -8.070 -3.718 13.794 1.00 96.31 97 GLU A CA 1
ATOM 728 C C . GLU A 1 97 ? -8.273 -5.213 13.512 1.00 96.31 97 GLU A C 1
ATOM 730 O O . GLU A 1 97 ? -7.301 -5.944 13.338 1.00 96.31 97 GLU A O 1
ATOM 735 N N . LYS A 1 98 ? -9.525 -5.680 13.460 1.00 97.81 98 LYS A N 1
ATOM 736 C CA . LYS A 1 98 ? -9.850 -7.082 13.167 1.00 97.81 98 LYS A CA 1
ATOM 737 C C . LYS A 1 98 ? -9.814 -7.395 11.678 1.00 97.81 98 LYS A C 1
ATOM 739 O O . LYS A 1 98 ? -9.761 -8.567 11.310 1.00 97.81 98 LYS A O 1
ATOM 744 N N . ASN A 1 99 ? -9.876 -6.371 10.830 1.00 98.69 99 ASN A N 1
ATOM 745 C CA . ASN A 1 99 ? -9.845 -6.554 9.388 1.00 98.69 99 ASN A CA 1
ATOM 746 C C . ASN A 1 99 ? -8.409 -6.795 8.905 1.00 98.69 99 ASN A C 1
ATOM 748 O O . ASN A 1 99 ? -7.486 -6.119 9.366 1.00 98.69 99 ASN A O 1
ATOM 752 N N . PRO A 1 100 ? -8.205 -7.727 7.961 1.00 98.56 100 PRO A N 1
ATOM 753 C CA . PRO A 1 100 ? -6.875 -8.108 7.514 1.00 98.56 100 PRO A CA 1
ATOM 754 C C . PRO A 1 100 ? -6.224 -6.992 6.681 1.00 98.56 100 PRO A C 1
ATOM 756 O O . PRO A 1 100 ? -6.887 -6.269 5.930 1.00 98.56 100 PRO A O 1
ATOM 759 N N . ILE A 1 101 ? -4.912 -6.822 6.862 1.00 98.62 101 ILE A N 1
ATOM 760 C CA . ILE A 1 101 ? -4.146 -5.690 6.317 1.00 98.62 101 ILE A CA 1
ATOM 761 C C . ILE A 1 101 ? -4.140 -5.725 4.784 1.00 98.62 101 ILE A C 1
ATOM 763 O O . ILE A 1 101 ? -4.276 -4.683 4.145 1.00 98.62 101 ILE A O 1
ATOM 767 N N . ASP A 1 102 ? -4.033 -6.908 4.189 1.00 98.69 102 ASP A N 1
ATOM 768 C CA . ASP A 1 102 ? -4.038 -7.098 2.740 1.00 98.69 102 ASP A CA 1
ATOM 769 C C . ASP A 1 102 ? -5.343 -6.641 2.081 1.00 98.69 102 ASP A C 1
ATOM 771 O O . ASP A 1 102 ? -5.300 -5.917 1.088 1.00 98.69 102 ASP A O 1
ATOM 775 N N . VAL A 1 103 ? -6.500 -6.942 2.676 1.00 98.88 103 VAL A N 1
ATOM 776 C CA . VAL A 1 103 ? -7.798 -6.452 2.188 1.00 98.88 103 VAL A CA 1
ATOM 777 C C . VAL A 1 103 ? -7.901 -4.934 2.333 1.00 98.88 103 VAL A C 1
ATOM 779 O O . VAL A 1 103 ? -8.429 -4.272 1.439 1.00 98.88 103 VAL A O 1
ATOM 782 N N . LYS A 1 104 ? -7.359 -4.344 3.410 1.00 98.81 104 LYS A N 1
ATOM 783 C CA . LYS A 1 104 ? -7.288 -2.875 3.543 1.00 98.81 104 LYS A CA 1
ATOM 784 C C . LYS A 1 104 ? -6.485 -2.252 2.399 1.00 98.81 104 LYS A C 1
ATOM 786 O O . LYS A 1 104 ? -6.904 -1.240 1.842 1.00 98.81 104 LYS A O 1
ATOM 791 N N . MET A 1 105 ? -5.359 -2.857 2.023 1.00 98.56 105 MET A N 1
ATOM 792 C CA . MET A 1 105 ? -4.535 -2.374 0.910 1.00 98.56 105 MET A CA 1
ATOM 793 C C . MET A 1 105 ? -5.189 -2.629 -0.452 1.00 98.56 105 MET A C 1
ATOM 795 O O . MET A 1 105 ? -5.088 -1.779 -1.334 1.00 98.56 105 MET A O 1
ATOM 799 N N . ALA A 1 106 ? -5.923 -3.733 -0.609 1.00 98.31 106 ALA A N 1
ATOM 800 C CA . ALA A 1 106 ? -6.709 -4.024 -1.806 1.00 98.31 106 ALA A CA 1
ATOM 801 C C . ALA A 1 106 ? -7.828 -2.995 -2.031 1.00 98.31 106 ALA A C 1
ATOM 803 O O . ALA A 1 106 ? -8.012 -2.543 -3.158 1.00 98.31 106 ALA A O 1
ATOM 804 N N . ILE A 1 107 ? -8.525 -2.564 -0.969 1.00 98.06 107 ILE A N 1
ATOM 805 C CA . ILE A 1 107 ? -9.498 -1.459 -1.042 1.00 98.06 107 ILE A CA 1
ATOM 806 C C . ILE A 1 107 ? -8.832 -0.212 -1.621 1.00 98.06 107 ILE A C 1
ATOM 808 O O . ILE A 1 107 ? -9.373 0.395 -2.535 1.00 98.06 107 ILE A O 1
ATOM 812 N N . ILE A 1 108 ? -7.665 0.174 -1.101 1.00 96.88 108 ILE A N 1
ATOM 813 C CA . ILE A 1 108 ? -6.977 1.397 -1.535 1.00 96.88 108 ILE A CA 1
ATOM 814 C C . ILE A 1 108 ? -6.505 1.267 -2.981 1.00 96.88 108 ILE A C 1
ATOM 816 O O . ILE A 1 108 ? -6.744 2.174 -3.770 1.00 96.88 108 ILE A O 1
ATOM 820 N N . ASN A 1 109 ? -5.912 0.129 -3.347 1.00 95.94 109 ASN A N 1
ATOM 821 C CA . ASN A 1 109 ? -5.495 -0.141 -4.719 1.00 95.94 109 ASN A CA 1
ATOM 822 C C . ASN A 1 109 ? -6.670 -0.042 -5.708 1.00 95.94 109 ASN A C 1
ATOM 824 O O . ASN A 1 109 ? -6.520 0.561 -6.765 1.00 95.94 109 ASN A O 1
ATOM 828 N N . GLU A 1 110 ? -7.857 -0.532 -5.338 1.00 94.75 110 GLU A N 1
ATOM 829 C CA . GLU A 1 110 ? -9.064 -0.407 -6.168 1.00 94.75 110 GLU A CA 1
ATOM 830 C C . GLU A 1 110 ? -9.456 1.062 -6.413 1.00 94.75 110 GLU A C 1
ATOM 832 O O . GLU A 1 110 ? -9.885 1.429 -7.507 1.00 94.75 110 GLU A O 1
ATOM 837 N N . LEU A 1 111 ? -9.262 1.943 -5.426 1.00 92.19 111 LEU A N 1
ATOM 838 C CA . LEU A 1 111 ? -9.577 3.372 -5.558 1.00 92.19 111 LEU A CA 1
ATOM 839 C C . LEU A 1 111 ? -8.601 4.128 -6.481 1.00 92.19 111 LEU A C 1
ATOM 841 O O . LEU A 1 111 ? -8.932 5.227 -6.950 1.00 92.19 111 LEU A O 1
ATOM 845 N N . ASN A 1 112 ? -7.419 3.560 -6.747 1.00 82.75 112 ASN A N 1
ATOM 846 C CA . ASN A 1 112 ? -6.320 4.213 -7.469 1.00 82.75 112 ASN A CA 1
ATOM 847 C C . ASN A 1 112 ? -6.522 4.270 -8.989 1.00 82.75 112 ASN A C 1
ATOM 849 O O . ASN A 1 112 ? -5.913 5.107 -9.651 1.00 82.75 112 ASN A O 1
ATOM 853 N N . TRP A 1 113 ? -7.407 3.441 -9.548 1.00 68.62 113 TRP A N 1
ATOM 854 C CA . TRP A 1 113 ? -7.644 3.337 -10.998 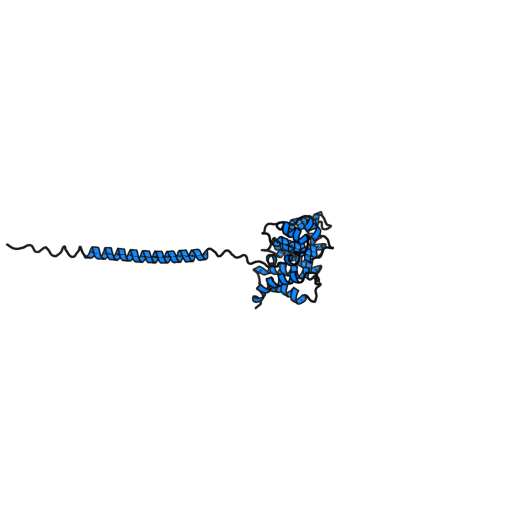1.00 68.62 113 TRP A CA 1
ATOM 855 C C . TRP A 1 113 ? -8.382 4.526 -11.623 1.00 68.62 113 TRP A C 1
ATOM 857 O O . TRP A 1 113 ? -8.568 4.586 -12.836 1.00 68.62 113 TRP A O 1
ATOM 867 N N . THR A 1 114 ? -8.831 5.482 -10.812 1.00 68.94 114 THR A N 1
ATOM 868 C CA . THR A 1 114 ? -9.571 6.661 -11.283 1.00 68.94 114 THR A CA 1
ATOM 869 C C . THR A 1 114 ? -8.714 7.929 -11.166 1.00 68.94 114 THR A C 1
ATOM 871 O O . THR A 1 114 ? -8.024 8.069 -10.153 1.00 68.94 114 THR A O 1
ATOM 874 N N . PRO A 1 115 ? -8.753 8.848 -12.159 1.00 60.16 115 PRO A N 1
ATOM 875 C CA . PRO A 1 115 ? -7.776 9.935 -12.306 1.00 60.16 115 PRO A CA 1
ATOM 876 C C . PRO A 1 115 ? -7.658 10.899 -11.112 1.00 60.16 115 PRO A C 1
ATOM 878 O O . PRO A 1 115 ? -8.530 10.947 -10.243 1.00 60.16 115 PRO A O 1
ATOM 881 N N . ASP A 1 116 ? -6.567 11.675 -11.132 1.00 60.88 116 ASP A N 1
ATOM 882 C CA . ASP A 1 116 ? -6.124 12.645 -10.118 1.00 60.88 116 ASP A CA 1
ATOM 883 C C . ASP A 1 116 ? -7.194 13.640 -9.639 1.00 60.88 116 ASP A C 1
ATOM 885 O O . ASP A 1 116 ? -8.193 13.906 -10.307 1.00 60.88 116 ASP A O 1
ATOM 889 N N . GLY A 1 117 ? -6.918 14.274 -8.493 1.00 61.19 117 GLY A N 1
ATOM 890 C CA . GLY A 1 117 ? -7.725 15.372 -7.944 1.00 61.19 117 GLY A CA 1
ATOM 891 C C . GLY A 1 117 ? -8.658 14.971 -6.802 1.00 61.19 117 GLY A C 1
ATOM 892 O O . GLY A 1 117 ? -9.518 15.758 -6.403 1.00 61.19 117 GLY A O 1
ATOM 893 N N . LYS A 1 118 ? -8.497 13.759 -6.262 1.00 77.38 118 LYS A N 1
ATOM 894 C CA . LYS A 1 118 ? -9.208 13.313 -5.059 1.00 77.38 118 LYS A CA 1
ATOM 895 C C . LYS A 1 118 ? -8.554 13.869 -3.794 1.00 77.38 118 LYS A C 1
ATOM 897 O O . LYS A 1 118 ? -7.417 14.327 -3.811 1.00 77.38 118 LYS A O 1
ATOM 902 N N . ASN A 1 119 ? -9.322 13.858 -2.707 1.00 90.19 119 ASN A N 1
ATOM 903 C CA . ASN A 1 119 ? -8.894 14.328 -1.390 1.00 90.19 119 ASN A CA 1
ATOM 904 C C . ASN A 1 119 ? -9.100 13.249 -0.312 1.00 90.19 119 ASN A C 1
ATOM 906 O O . ASN A 1 119 ? -9.382 13.553 0.846 1.00 90.19 119 ASN A O 1
ATOM 910 N N . ASN A 1 120 ? -9.021 11.979 -0.707 1.00 94.19 120 ASN A N 1
ATOM 911 C CA . ASN A 1 120 ? -9.137 10.802 0.143 1.00 94.19 120 ASN A CA 1
ATOM 912 C C . ASN A 1 120 ? -8.115 10.823 1.279 1.00 94.19 120 ASN A C 1
ATOM 914 O O . ASN A 1 120 ? -8.482 10.430 2.384 1.00 94.19 120 ASN A O 1
ATOM 918 N N . THR A 1 121 ? -6.882 11.312 1.070 1.00 94.56 121 THR A N 1
ATOM 919 C CA . THR A 1 121 ? -5.914 11.423 2.179 1.00 94.56 121 THR A CA 1
ATOM 920 C C . THR A 1 121 ? -6.474 12.319 3.276 1.00 94.56 121 THR A C 1
ATOM 922 O O . THR A 1 121 ? -6.542 11.915 4.438 1.00 94.56 121 THR A O 1
ATOM 925 N N . LYS A 1 122 ? -6.934 13.525 2.917 1.00 94.88 122 LYS A N 1
ATOM 926 C CA . LYS A 1 122 ? -7.529 14.454 3.881 1.00 94.88 122 LYS A CA 1
ATOM 927 C C . LYS A 1 122 ? -8.809 13.882 4.483 1.00 94.88 122 LYS A C 1
ATOM 929 O O . LYS A 1 122 ? -8.964 13.939 5.698 1.00 94.88 122 LYS A O 1
ATOM 934 N N . THR A 1 123 ? -9.694 13.312 3.667 1.00 96.81 123 THR A N 1
ATOM 935 C CA . THR A 1 123 ? -10.942 12.682 4.123 1.00 96.81 123 THR A CA 1
ATOM 936 C C . THR A 1 123 ? -10.664 11.603 5.167 1.00 96.81 123 THR A C 1
ATOM 938 O O . THR A 1 123 ? -11.299 11.593 6.220 1.00 96.81 123 THR A O 1
ATOM 941 N N . PHE A 1 124 ? -9.675 10.740 4.930 1.00 97.75 124 PHE A N 1
ATOM 942 C CA . PHE A 1 124 ? -9.320 9.675 5.861 1.00 97.75 124 PHE A CA 1
ATOM 943 C C . PHE A 1 124 ? -8.670 10.212 7.141 1.00 97.75 124 PHE A C 1
ATOM 945 O O . PHE A 1 124 ? -9.037 9.800 8.240 1.00 97.75 124 PHE A O 1
ATOM 952 N N . VAL A 1 125 ? -7.761 11.185 7.033 1.00 97.62 125 VAL A N 1
ATOM 953 C CA . VAL A 1 125 ? -7.143 11.841 8.198 1.00 97.62 125 VAL A CA 1
ATOM 954 C C . VAL A 1 125 ? -8.189 12.566 9.053 1.00 97.62 125 VAL A C 1
ATOM 956 O O . VAL A 1 125 ? -8.168 12.448 10.279 1.00 97.62 125 VAL A O 1
ATOM 959 N N . ASP A 1 126 ? -9.130 13.281 8.438 1.00 97.81 126 ASP A N 1
ATOM 960 C CA . ASP A 1 126 ? -10.234 13.939 9.144 1.00 97.81 126 ASP A CA 1
ATOM 961 C C . ASP A 1 126 ? -11.156 12.911 9.815 1.00 97.81 126 ASP A C 1
ATOM 963 O O . ASP A 1 126 ? -11.569 13.099 10.964 1.00 97.81 126 ASP A O 1
ATOM 967 N N . TYR A 1 127 ? -11.440 11.796 9.135 1.00 98.19 127 TYR A N 1
ATOM 968 C CA . TYR A 1 127 ? -12.209 10.690 9.699 1.00 98.19 127 TYR A CA 1
ATOM 969 C C . TYR A 1 127 ? -11.526 10.105 10.941 1.00 98.19 127 TYR A C 1
ATOM 971 O O . TYR A 1 127 ? -12.191 9.922 11.962 1.00 98.19 127 TYR A O 1
ATOM 979 N N . LEU A 1 128 ? -10.211 9.868 10.894 1.00 98.38 128 LEU A N 1
ATOM 980 C CA . LEU A 1 128 ? -9.430 9.394 12.041 1.00 98.38 128 LEU A CA 1
ATOM 981 C C . LEU A 1 128 ? -9.510 10.382 13.210 1.00 98.38 128 LEU A C 1
ATOM 983 O O . LEU A 1 128 ? -9.829 9.972 14.328 1.00 98.38 128 LEU A O 1
ATOM 987 N N . LYS A 1 129 ? -9.304 11.678 12.947 1.00 98.19 129 LYS A N 1
ATOM 988 C CA . LYS A 1 129 ? -9.374 12.744 13.963 1.00 98.19 129 LYS A CA 1
ATOM 989 C C . LYS A 1 129 ? -10.734 12.829 14.649 1.00 98.19 129 LYS A C 1
ATOM 991 O O . LYS A 1 129 ? -10.793 13.114 15.843 1.00 98.19 129 LYS A O 1
ATOM 996 N N . LYS A 1 130 ? -11.816 12.587 13.907 1.00 97.44 130 LYS A N 1
ATOM 997 C CA . LYS A 1 130 ? -13.193 12.705 14.403 1.00 97.44 130 LYS A CA 1
ATOM 998 C C . LYS A 1 130 ? -13.721 11.435 15.075 1.00 97.44 130 LYS A C 1
ATOM 1000 O O . LYS A 1 130 ? -14.491 11.544 16.024 1.00 97.44 130 LYS A O 1
ATOM 1005 N N . ASN A 1 131 ? -13.355 10.255 14.575 1.00 96.69 131 ASN A N 1
ATOM 1006 C CA . ASN A 1 131 ? -14.027 8.992 14.919 1.00 96.69 131 ASN A CA 1
ATOM 1007 C C . ASN A 1 131 ? -13.143 7.999 15.683 1.00 96.69 131 ASN A C 1
ATOM 1009 O O . ASN A 1 131 ? -13.588 6.901 16.006 1.00 96.69 131 ASN A O 1
ATOM 1013 N N . THR A 1 132 ? -11.892 8.353 15.974 1.00 95.94 132 THR A N 1
ATOM 1014 C CA . THR A 1 132 ? -10.964 7.496 16.722 1.00 95.94 132 THR A CA 1
ATOM 1015 C C . THR A 1 132 ? -10.309 8.275 17.860 1.00 95.94 132 THR A C 1
ATOM 1017 O O . THR A 1 132 ? -10.577 9.456 18.070 1.00 95.94 132 THR A O 1
ATOM 1020 N N . ARG A 1 133 ? -9.401 7.628 18.597 1.00 95.50 133 ARG A N 1
ATOM 1021 C CA . ARG A 1 133 ? -8.608 8.295 19.640 1.00 95.50 133 ARG A CA 1
ATOM 1022 C C . ARG A 1 133 ? -7.541 9.263 19.097 1.00 95.50 133 ARG A C 1
ATOM 1024 O O . ARG A 1 133 ? -6.932 9.983 19.884 1.00 95.50 133 ARG A O 1
ATOM 1031 N N . TYR A 1 134 ? -7.274 9.275 17.789 1.00 96.06 134 TYR A N 1
ATOM 1032 C CA . TYR A 1 134 ? -6.172 10.036 17.189 1.00 96.06 134 TYR A CA 1
ATOM 1033 C C . TYR A 1 134 ? -6.586 11.466 16.818 1.00 96.06 134 TYR A C 1
ATOM 1035 O O . TYR A 1 134 ? -6.766 11.789 15.652 1.00 96.06 134 TYR A O 1
ATOM 1043 N N . ASN A 1 135 ? -6.719 12.350 17.802 1.00 92.38 135 ASN A N 1
ATOM 1044 C CA . ASN A 1 135 ? -7.272 13.702 17.623 1.00 92.38 135 ASN A CA 1
ATOM 1045 C C . ASN A 1 135 ? -6.378 14.725 16.874 1.00 92.38 135 ASN A C 1
ATOM 1047 O O . ASN A 1 135 ? -6.769 15.882 16.721 1.00 92.38 135 ASN A O 1
ATOM 1051 N N . SER A 1 136 ? -5.189 14.339 16.407 1.00 95.69 136 SER A N 1
ATOM 1052 C CA . SER A 1 136 ? -4.261 15.191 15.650 1.00 95.69 136 SER A CA 1
ATOM 1053 C C . SER A 1 136 ? -3.366 14.352 14.734 1.00 95.69 136 SER A C 1
ATOM 1055 O O . SER A 1 136 ? -3.249 13.143 14.922 1.00 95.69 136 SER A O 1
ATOM 1057 N N . GLU A 1 137 ? -2.705 14.973 13.751 1.00 93.25 137 GLU A N 1
ATOM 1058 C CA . GLU A 1 137 ? -1.727 14.265 12.898 1.00 93.25 137 GLU A CA 1
ATOM 1059 C C . GLU A 1 137 ? -0.558 13.715 13.710 1.00 93.25 137 GLU A C 1
ATOM 1061 O O . GLU A 1 137 ? -0.164 12.567 13.529 1.00 93.25 137 GLU A O 1
ATOM 1066 N N . ASP A 1 138 ? -0.089 14.485 14.688 1.00 95.19 138 ASP A N 1
ATOM 1067 C CA . ASP A 1 138 ? 0.898 14.043 15.667 1.00 95.19 138 ASP A CA 1
ATOM 1068 C C . ASP A 1 138 ? 0.457 12.774 16.407 1.00 95.19 138 ASP A C 1
ATOM 1070 O O . ASP A 1 138 ? 1.249 11.844 16.584 1.00 95.19 138 ASP A O 1
ATOM 1074 N N . ALA A 1 139 ? -0.807 12.718 16.841 1.00 96.94 139 ALA A N 1
ATOM 1075 C CA . ALA A 1 139 ? -1.361 11.541 17.500 1.00 96.94 139 ALA A CA 1
ATOM 1076 C C . ALA A 1 139 ? -1.458 10.350 16.539 1.00 96.94 139 ALA A C 1
ATOM 1078 O O . ALA A 1 139 ? -1.119 9.237 16.939 1.00 96.94 139 ALA A O 1
ATOM 1079 N N . ILE A 1 140 ? -1.857 10.573 15.282 1.00 97.38 140 ILE A N 1
ATOM 1080 C CA . ILE A 1 140 ? -1.886 9.536 14.241 1.00 97.38 140 ILE A CA 1
ATOM 1081 C C . ILE A 1 140 ? -0.478 8.962 14.045 1.00 97.38 140 ILE A C 1
ATOM 1083 O O . ILE A 1 140 ? -0.274 7.772 14.260 1.00 97.38 140 ILE A O 1
ATOM 1087 N N . ILE A 1 141 ? 0.514 9.798 13.732 1.00 95.06 141 ILE A N 1
ATOM 1088 C CA . ILE A 1 141 ? 1.892 9.362 13.454 1.00 95.06 141 ILE A CA 1
ATOM 1089 C C . ILE A 1 141 ? 2.474 8.578 14.638 1.00 95.06 141 ILE A C 1
ATOM 1091 O O . ILE A 1 141 ? 3.061 7.508 14.469 1.00 95.06 141 ILE A O 1
ATOM 1095 N N . LYS A 1 142 ? 2.287 9.076 15.865 1.00 95.75 142 LYS A N 1
ATOM 1096 C CA . LYS A 1 142 ? 2.877 8.462 17.065 1.00 95.75 142 LYS A CA 1
ATOM 1097 C C . LYS A 1 142 ? 2.142 7.185 17.486 1.00 95.75 142 LYS A C 1
ATOM 1099 O O . LYS A 1 142 ? 2.785 6.210 17.883 1.00 95.75 142 LYS A O 1
ATOM 1104 N N . GLN A 1 143 ? 0.812 7.161 17.402 1.00 97.06 143 GLN A N 1
ATOM 1105 C CA . GLN A 1 143 ? -0.017 6.177 18.114 1.00 97.06 143 GLN A CA 1
ATOM 1106 C C . GLN A 1 143 ? -0.832 5.246 17.215 1.00 97.06 143 GLN A C 1
ATOM 1108 O O . GLN A 1 143 ? -1.308 4.221 17.714 1.00 97.06 143 GLN A O 1
ATOM 1113 N N . ALA A 1 144 ? -1.034 5.577 15.938 1.00 98.06 144 ALA A N 1
ATOM 1114 C CA . ALA A 1 144 ? -1.769 4.700 15.037 1.00 98.06 144 ALA A CA 1
ATOM 1115 C C . ALA A 1 144 ? -0.988 3.393 14.789 1.00 98.06 144 ALA A C 1
ATOM 1117 O O . ALA A 1 144 ? 0.253 3.387 14.832 1.00 98.06 144 ALA A O 1
ATOM 1118 N N . PRO A 1 145 ? -1.697 2.268 14.593 1.00 98.19 145 PRO A N 1
ATOM 1119 C CA . PRO A 1 145 ? -1.102 1.010 14.167 1.00 98.19 145 PRO A CA 1
ATOM 1120 C C . PRO A 1 145 ? -0.529 1.112 12.746 1.00 98.19 145 PRO A C 1
ATOM 1122 O O . PRO A 1 145 ? -0.810 2.050 11.995 1.00 98.19 145 PRO A O 1
ATOM 1125 N N . ALA A 1 146 ? 0.319 0.141 12.399 1.00 98.44 146 ALA A N 1
ATOM 1126 C CA . ALA A 1 146 ? 1.054 0.128 11.138 1.00 98.44 146 ALA A CA 1
ATOM 1127 C C . ALA A 1 146 ? 0.137 0.126 9.906 1.00 98.44 146 ALA A C 1
ATOM 1129 O O . ALA A 1 146 ? 0.433 0.801 8.930 1.00 98.44 146 ALA A O 1
ATOM 1130 N N . ASP A 1 147 ? -0.982 -0.591 9.957 1.00 98.56 147 ASP A N 1
ATOM 1131 C CA . ASP A 1 147 ? -1.951 -0.713 8.866 1.00 98.56 147 ASP A CA 1
ATOM 1132 C C . ASP A 1 147 ? -2.682 0.603 8.557 1.00 98.56 147 ASP A C 1
ATOM 1134 O O . ASP A 1 147 ? -2.857 0.941 7.389 1.00 98.56 147 ASP A O 1
ATOM 1138 N N . ILE A 1 148 ? -3.040 1.394 9.574 1.00 98.56 148 ILE A N 1
ATOM 1139 C CA . ILE A 1 148 ? -3.617 2.736 9.386 1.00 98.56 148 ILE A CA 1
ATOM 1140 C C . ILE A 1 148 ? -2.587 3.683 8.762 1.00 98.56 148 ILE A C 1
ATOM 1142 O O . ILE A 1 148 ? -2.918 4.442 7.852 1.00 98.56 148 ILE A O 1
ATOM 1146 N N . LEU A 1 149 ? -1.336 3.645 9.224 1.00 98.69 149 LEU A N 1
ATOM 1147 C CA . LEU A 1 149 ? -0.271 4.485 8.666 1.00 98.69 149 LEU A CA 1
ATOM 1148 C C . LEU A 1 149 ? 0.061 4.093 7.226 1.00 98.69 149 LEU A C 1
ATOM 1150 O O . LEU A 1 149 ? 0.212 4.968 6.377 1.00 98.69 149 LEU A O 1
ATOM 1154 N N . LEU A 1 150 ? 0.100 2.792 6.937 1.00 98.75 150 LEU A N 1
ATOM 1155 C CA . LEU A 1 150 ? 0.271 2.272 5.586 1.00 98.75 150 LEU A CA 1
ATOM 1156 C C . LEU A 1 150 ? -0.896 2.682 4.682 1.00 98.75 150 LEU A C 1
ATOM 1158 O O . LEU A 1 150 ? -0.665 3.070 3.542 1.00 98.75 150 LEU A O 1
ATOM 1162 N N . ALA A 1 151 ? -2.132 2.672 5.194 1.00 98.38 151 ALA A N 1
ATOM 1163 C CA . ALA A 1 151 ? -3.296 3.142 4.451 1.00 98.38 151 ALA A CA 1
ATOM 1164 C C . ALA A 1 151 ? -3.167 4.623 4.067 1.00 98.38 151 ALA A C 1
ATOM 1166 O O . ALA A 1 151 ? -3.351 4.972 2.903 1.00 98.38 151 ALA A O 1
ATOM 1167 N N . ILE A 1 152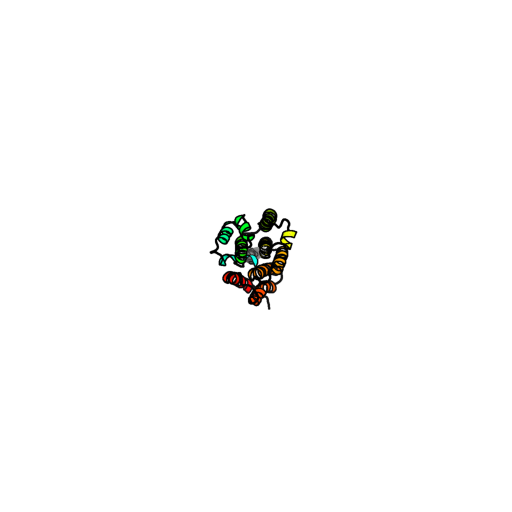 ? -2.785 5.489 5.015 1.00 97.62 152 ILE A N 1
ATOM 1168 C CA . ILE A 1 152 ? -2.527 6.913 4.739 1.00 97.62 152 ILE A CA 1
ATOM 1169 C C . ILE A 1 152 ? -1.426 7.060 3.689 1.00 97.62 152 ILE A C 1
ATOM 1171 O O . ILE A 1 152 ? -1.597 7.816 2.735 1.00 97.62 152 ILE A O 1
ATOM 1175 N N . ALA A 1 153 ? -0.321 6.327 3.846 1.00 97.44 153 ALA A N 1
ATOM 1176 C CA . ALA A 1 153 ? 0.791 6.353 2.907 1.00 97.44 153 ALA A CA 1
ATOM 1177 C C . ALA A 1 153 ? 0.331 5.971 1.495 1.00 97.44 153 ALA A C 1
ATOM 1179 O O . ALA A 1 153 ? 0.610 6.688 0.539 1.00 97.44 153 ALA A O 1
ATOM 1180 N N . TYR A 1 154 ? -0.419 4.877 1.360 1.00 96.56 154 TYR A N 1
ATOM 1181 C CA . TYR A 1 154 ? -0.795 4.357 0.054 1.00 96.56 154 TYR A CA 1
ATOM 1182 C C . TYR A 1 154 ? -1.828 5.243 -0.654 1.00 96.56 154 TYR A C 1
ATOM 1184 O O . TYR A 1 154 ? -1.689 5.508 -1.850 1.00 96.56 154 TYR A O 1
ATOM 1192 N N . ILE A 1 155 ? -2.800 5.793 0.083 1.00 94.75 155 ILE A N 1
ATOM 1193 C CA . ILE A 1 155 ? -3.740 6.790 -0.455 1.00 94.75 155 ILE A CA 1
ATOM 1194 C C . ILE A 1 155 ? -2.969 8.038 -0.911 1.00 94.75 155 ILE A C 1
ATOM 1196 O O . ILE A 1 155 ? -3.129 8.481 -2.048 1.00 94.75 155 ILE A O 1
ATOM 1200 N N . ASN A 1 156 ? -2.084 8.568 -0.061 1.00 93.25 156 ASN A N 1
ATOM 1201 C CA . ASN A 1 156 ? -1.315 9.778 -0.356 1.00 93.25 156 ASN A CA 1
ATOM 1202 C C . ASN A 1 156 ? -0.417 9.605 -1.583 1.00 93.25 156 ASN A C 1
ATOM 1204 O O . ASN A 1 156 ? -0.372 10.482 -2.441 1.00 93.25 156 ASN A O 1
ATOM 1208 N N . ALA A 1 157 ? 0.259 8.463 -1.696 1.00 92.75 157 ALA A N 1
ATOM 1209 C CA . ALA A 1 157 ? 1.146 8.181 -2.814 1.00 92.75 157 ALA A CA 1
ATOM 1210 C C . ALA A 1 157 ? 0.387 8.070 -4.148 1.00 92.75 157 ALA A C 1
ATOM 1212 O O . ALA A 1 157 ? 0.938 8.378 -5.201 1.00 92.75 157 ALA A O 1
ATOM 1213 N N . SER A 1 158 ? -0.882 7.668 -4.096 1.00 88.50 158 SER A N 1
ATOM 1214 C CA . SER A 1 158 ? -1.758 7.570 -5.264 1.00 88.50 158 SER A CA 1
ATOM 1215 C C . SER A 1 158 ? -2.277 8.935 -5.709 1.00 88.50 158 SER A C 1
ATOM 1217 O O . SER A 1 158 ? -2.322 9.213 -6.904 1.00 88.50 158 SER A O 1
ATOM 1219 N N . GLU A 1 159 ? -2.599 9.818 -4.760 1.00 87.06 159 GLU A N 1
ATOM 1220 C CA . GLU A 1 159 ? -3.007 11.204 -5.039 1.00 87.06 159 GLU A CA 1
ATOM 1221 C C . GLU A 1 159 ? -1.839 12.086 -5.491 1.00 87.06 159 GLU A C 1
ATOM 1223 O O . GLU A 1 159 ? -2.011 12.959 -6.338 1.00 87.06 159 GLU A O 1
ATOM 1228 N N . ASN A 1 160 ? -0.643 11.840 -4.952 1.00 83.75 160 ASN A N 1
ATOM 1229 C CA . ASN A 1 160 ? 0.576 12.597 -5.227 1.00 83.75 160 ASN A CA 1
ATOM 1230 C C . ASN A 1 160 ? 1.586 11.757 -6.019 1.00 83.75 160 ASN A C 1
ATOM 1232 O O . ASN A 1 160 ? 2.778 11.773 -5.726 1.00 83.75 160 ASN A O 1
ATOM 1236 N N . ARG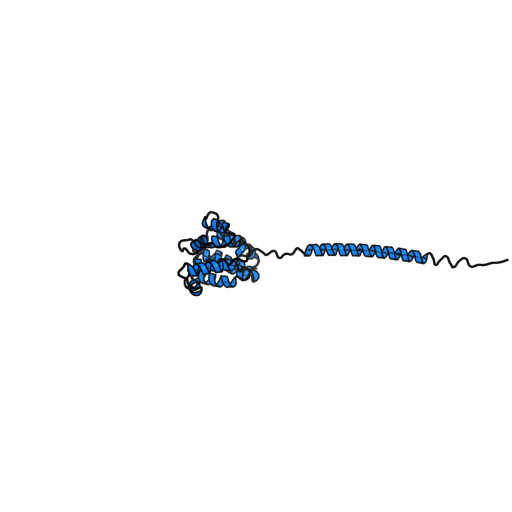 A 1 161 ? 1.137 11.013 -7.036 1.00 76.06 161 ARG A N 1
ATOM 1237 C CA . ARG A 1 161 ? 1.988 10.076 -7.800 1.00 76.06 161 ARG A CA 1
ATOM 1238 C C . ARG A 1 161 ? 3.227 10.704 -8.457 1.00 76.06 161 ARG A C 1
ATOM 1240 O O . ARG A 1 161 ? 4.191 9.996 -8.723 1.00 76.06 161 ARG A O 1
ATOM 1247 N N . HIS A 1 162 ? 3.235 12.022 -8.663 1.00 79.00 162 HIS A N 1
ATOM 1248 C CA . HIS A 1 162 ? 4.397 12.775 -9.155 1.00 79.00 162 HIS A CA 1
ATOM 1249 C C . HIS A 1 162 ? 5.382 13.218 -8.049 1.00 79.00 162 HIS A C 1
ATOM 1251 O O . HIS A 1 162 ? 6.503 13.611 -8.358 1.00 79.00 162 HIS A O 1
ATOM 1257 N N . ASP A 1 163 ? 4.989 13.162 -6.770 1.00 83.06 163 ASP A N 1
ATOM 1258 C CA . ASP A 1 163 ? 5.835 13.449 -5.601 1.00 83.06 163 ASP A CA 1
ATOM 1259 C C . ASP A 1 163 ? 5.392 12.621 -4.379 1.00 83.06 163 ASP A C 1
ATOM 1261 O O . ASP A 1 163 ? 4.752 13.100 -3.440 1.00 83.06 163 ASP A O 1
ATOM 1265 N N . ALA A 1 164 ? 5.750 11.336 -4.384 1.00 83.44 164 ALA A N 1
ATOM 1266 C CA . ALA A 1 164 ? 5.371 10.393 -3.332 1.00 83.44 164 ALA A CA 1
ATOM 1267 C C . ALA A 1 164 ? 6.244 10.488 -2.058 1.00 83.44 164 ALA A C 1
ATOM 1269 O O . ALA A 1 164 ? 6.147 9.635 -1.172 1.00 83.44 164 ALA A O 1
ATOM 1270 N N . LYS A 1 165 ? 7.103 11.510 -1.912 1.00 85.56 165 LYS A N 1
ATOM 1271 C CA . LYS A 1 165 ? 7.992 11.640 -0.737 1.00 85.56 165 LYS A CA 1
ATOM 1272 C C . LYS A 1 165 ? 7.215 11.811 0.565 1.00 85.56 165 LYS A C 1
ATOM 1274 O O . LYS A 1 165 ? 7.581 11.218 1.578 1.00 85.56 165 LYS A O 1
ATOM 1279 N N . GLY A 1 166 ? 6.127 12.582 0.533 1.00 85.19 166 GLY A N 1
ATOM 1280 C CA . GLY A 1 166 ? 5.244 12.763 1.690 1.00 85.19 166 GLY A CA 1
ATOM 1281 C C . GLY A 1 166 ? 4.600 11.451 2.145 1.00 85.19 166 GLY A C 1
ATOM 1282 O O . GLY A 1 166 ? 4.495 11.194 3.343 1.00 85.19 166 GLY A O 1
ATOM 1283 N N . ALA A 1 167 ? 4.246 10.580 1.199 1.00 92.75 167 ALA A N 1
ATOM 1284 C CA . ALA A 1 167 ? 3.728 9.254 1.503 1.00 92.75 167 ALA A CA 1
ATOM 1285 C C . ALA A 1 167 ? 4.778 8.333 2.137 1.00 92.75 167 ALA A C 1
ATOM 1287 O O . ALA A 1 167 ? 4.456 7.581 3.059 1.00 92.75 167 ALA A O 1
ATOM 1288 N N . MET A 1 168 ? 6.035 8.419 1.691 1.00 95.06 168 MET A N 1
ATOM 1289 C CA . MET A 1 168 ? 7.114 7.586 2.225 1.00 95.06 168 MET A CA 1
ATOM 1290 C C . MET A 1 168 ? 7.314 7.792 3.733 1.00 95.06 168 MET A C 1
ATOM 1292 O O . MET A 1 168 ? 7.530 6.820 4.449 1.00 95.06 168 MET A O 1
ATOM 1296 N N . ALA A 1 169 ? 7.142 9.016 4.244 1.00 92.94 169 ALA A N 1
ATOM 1297 C CA . ALA A 1 169 ? 7.253 9.292 5.679 1.00 92.94 169 ALA A CA 1
ATOM 1298 C C . ALA A 1 169 ? 6.261 8.465 6.525 1.00 92.94 169 ALA A C 1
ATOM 1300 O O . ALA A 1 169 ? 6.615 7.965 7.591 1.00 92.94 169 ALA A O 1
ATOM 1301 N N . PHE A 1 170 ? 5.028 8.267 6.049 1.00 97.19 170 PHE A N 1
ATOM 1302 C CA . PHE A 1 170 ? 4.053 7.406 6.727 1.00 97.19 170 PHE A CA 1
ATOM 1303 C C . PHE A 1 170 ? 4.403 5.918 6.582 1.00 97.19 170 PHE A C 1
ATOM 1305 O O . PHE A 1 170 ? 4.287 5.167 7.554 1.00 97.19 170 PHE A O 1
ATOM 1312 N N . ALA A 1 171 ? 4.869 5.499 5.401 1.00 98.06 171 ALA A N 1
ATOM 1313 C CA . ALA A 1 171 ? 5.283 4.120 5.140 1.00 98.06 171 ALA A CA 1
ATOM 1314 C C . ALA A 1 171 ? 6.473 3.694 6.022 1.00 98.06 171 ALA A C 1
ATOM 1316 O O . ALA A 1 171 ? 6.472 2.596 6.574 1.00 98.06 171 ALA A O 1
ATOM 1317 N N . GLU A 1 172 ? 7.454 4.573 6.241 1.00 98.00 172 GLU A N 1
ATOM 1318 C CA . GLU A 1 172 ? 8.595 4.311 7.130 1.00 98.00 172 GLU A CA 1
ATOM 1319 C C . GLU A 1 172 ? 8.159 4.082 8.583 1.00 98.00 172 GLU A C 1
ATOM 1321 O O . GLU A 1 172 ? 8.648 3.165 9.248 1.00 98.00 172 GLU A O 1
ATOM 1326 N N . VAL A 1 173 ? 7.192 4.862 9.077 1.00 98.19 173 VAL A N 1
ATOM 1327 C CA . VAL A 1 173 ? 6.641 4.660 10.427 1.00 98.19 173 VAL A CA 1
ATOM 1328 C C . VAL A 1 173 ? 5.820 3.368 10.496 1.00 98.19 173 VAL A C 1
ATOM 1330 O O . VAL A 1 173 ? 5.891 2.654 11.500 1.00 98.19 173 VAL A O 1
ATOM 1333 N N . ALA A 1 174 ? 5.074 3.024 9.441 1.00 98.62 174 ALA A N 1
ATOM 1334 C CA . ALA A 1 174 ? 4.366 1.747 9.349 1.00 98.62 174 ALA A CA 1
ATOM 1335 C C . ALA A 1 174 ? 5.339 0.556 9.407 1.00 98.62 174 ALA A C 1
ATOM 1337 O O . ALA A 1 174 ? 5.141 -0.360 10.209 1.00 98.62 174 ALA A O 1
ATOM 1338 N N . LEU A 1 175 ? 6.436 0.610 8.643 1.00 98.38 175 LEU A N 1
ATOM 1339 C CA . LEU A 1 175 ? 7.516 -0.380 8.670 1.00 98.38 175 LEU A CA 1
ATOM 1340 C C . LEU A 1 175 ? 8.138 -0.503 10.060 1.00 98.38 175 LEU A C 1
ATOM 1342 O O . LEU A 1 175 ? 8.293 -1.611 10.565 1.00 98.38 175 LEU A O 1
ATOM 1346 N N . ALA A 1 176 ? 8.445 0.616 10.719 1.00 98.31 176 ALA A N 1
ATOM 1347 C CA . ALA A 1 176 ? 9.008 0.597 12.068 1.00 98.31 176 ALA A CA 1
ATOM 1348 C C . ALA A 1 176 ? 8.078 -0.084 13.090 1.00 98.31 176 ALA A C 1
ATOM 1350 O O . ALA A 1 176 ? 8.552 -0.695 14.047 1.00 98.31 176 ALA A O 1
ATOM 1351 N N . LYS A 1 177 ? 6.757 -0.001 12.887 1.00 98.50 177 LYS A N 1
ATOM 1352 C CA . LYS A 1 177 ? 5.746 -0.609 13.765 1.00 98.50 177 LYS A CA 1
ATOM 1353 C C . LYS A 1 177 ? 5.438 -2.069 13.429 1.00 98.50 177 LYS A C 1
ATOM 1355 O O . LYS A 1 177 ? 5.061 -2.809 14.334 1.00 98.50 177 LYS A O 1
ATOM 1360 N N . ASN A 1 178 ? 5.566 -2.489 12.170 1.00 98.38 178 ASN A N 1
ATOM 1361 C CA . ASN A 1 178 ? 5.290 -3.865 11.748 1.00 98.38 178 ASN A CA 1
ATOM 1362 C C . ASN A 1 178 ? 6.160 -4.303 10.555 1.00 98.38 178 ASN A C 1
ATOM 1364 O O . ASN A 1 178 ? 5.669 -4.548 9.455 1.00 98.38 178 ASN A O 1
ATOM 1368 N N . ASN A 1 179 ? 7.465 -4.455 10.782 1.00 97.75 179 ASN A N 1
ATOM 1369 C CA . ASN A 1 179 ? 8.420 -4.881 9.749 1.00 97.75 179 ASN A CA 1
ATOM 1370 C C . ASN A 1 179 ? 8.348 -6.378 9.392 1.00 97.75 179 ASN A C 1
ATOM 1372 O O . ASN A 1 179 ? 9.096 -6.835 8.523 1.00 97.75 179 ASN A O 1
ATOM 1376 N N . LYS A 1 180 ? 7.505 -7.156 10.082 1.00 98.50 180 LYS A N 1
ATOM 1377 C CA . LYS A 1 180 ? 7.324 -8.588 9.826 1.00 98.50 180 LYS A CA 1
ATOM 1378 C C . LYS A 1 180 ? 6.153 -8.886 8.907 1.00 98.50 180 LYS A C 1
ATOM 1380 O O . LYS A 1 180 ? 6.173 -9.948 8.305 1.00 98.50 180 LYS A O 1
ATOM 1385 N N . SER A 1 181 ? 5.181 -7.991 8.766 1.00 98.81 181 SER A N 1
ATOM 1386 C CA . SER A 1 181 ? 4.093 -8.164 7.800 1.00 98.81 181 SER A CA 1
ATOM 1387 C C . SER A 1 181 ? 4.624 -8.110 6.369 1.00 98.81 181 SER A C 1
ATOM 1389 O O . SER A 1 181 ? 5.304 -7.154 5.985 1.00 98.81 181 SER A O 1
ATOM 1391 N N . TYR A 1 182 ? 4.301 -9.131 5.576 1.00 98.81 182 TYR A N 1
ATOM 1392 C CA . TYR A 1 182 ? 4.632 -9.157 4.157 1.00 98.81 182 TYR A CA 1
ATOM 1393 C C . TYR A 1 182 ? 3.889 -8.052 3.398 1.00 98.81 182 TYR A C 1
ATOM 1395 O O . TYR A 1 182 ? 4.489 -7.359 2.581 1.00 98.81 182 TYR A O 1
ATOM 1403 N N . THR A 1 183 ? 2.625 -7.805 3.744 1.00 98.81 183 THR A N 1
ATOM 1404 C CA . THR A 1 183 ? 1.815 -6.711 3.190 1.00 98.81 183 THR A CA 1
ATOM 1405 C C . THR A 1 183 ? 2.441 -5.347 3.447 1.00 98.81 183 THR A C 1
ATOM 1407 O O . THR A 1 183 ? 2.589 -4.556 2.515 1.00 98.81 183 THR A O 1
ATOM 1410 N N . VAL A 1 184 ? 2.845 -5.064 4.693 1.00 98.81 184 VAL A N 1
ATOM 1411 C CA . VAL A 1 184 ? 3.481 -3.782 5.046 1.00 98.81 184 VAL A CA 1
ATOM 1412 C C . VAL A 1 184 ? 4.774 -3.590 4.262 1.00 98.81 184 VAL A C 1
ATOM 1414 O O . VAL A 1 184 ? 5.008 -2.501 3.735 1.00 98.81 184 VAL A O 1
ATOM 1417 N N . GLN A 1 185 ? 5.588 -4.640 4.139 1.00 98.81 185 GLN A N 1
ATOM 1418 C CA . GLN A 1 185 ? 6.841 -4.600 3.387 1.00 98.81 185 GLN A CA 1
ATOM 1419 C C . GLN A 1 185 ? 6.604 -4.359 1.895 1.00 98.81 185 GLN A C 1
ATOM 1421 O O . GLN A 1 185 ? 7.198 -3.444 1.325 1.00 98.81 185 GLN A O 1
ATOM 1426 N N . LEU A 1 186 ? 5.713 -5.129 1.266 1.00 98.81 186 LEU A N 1
ATOM 1427 C CA . LEU A 1 186 ? 5.501 -5.057 -0.177 1.00 98.81 186 LEU A CA 1
ATOM 1428 C C . LEU A 1 186 ? 4.857 -3.734 -0.597 1.00 98.81 186 LEU A C 1
ATOM 1430 O O . LEU A 1 186 ? 5.350 -3.089 -1.518 1.00 98.81 186 LEU A O 1
ATOM 1434 N N . VAL A 1 187 ? 3.818 -3.274 0.107 1.00 98.62 187 VAL A N 1
ATOM 1435 C CA . VAL A 1 187 ? 3.161 -1.995 -0.218 1.00 98.62 187 VAL A CA 1
ATOM 1436 C C . VAL A 1 187 ? 4.090 -0.809 0.040 1.00 98.62 187 VAL A C 1
ATOM 1438 O O . VAL A 1 187 ? 4.147 0.109 -0.778 1.00 98.62 187 VAL A O 1
ATOM 1441 N N . SER A 1 188 ? 4.895 -0.841 1.106 1.00 98.62 188 SER A N 1
ATOM 1442 C CA . SER A 1 188 ? 5.940 0.175 1.306 1.00 98.62 188 SER A CA 1
ATOM 1443 C C . SER A 1 188 ? 7.002 0.127 0.202 1.00 98.62 188 SER A C 1
ATOM 1445 O O . SER A 1 188 ? 7.481 1.173 -0.234 1.00 98.62 188 SER A O 1
ATOM 1447 N N . GLY A 1 189 ? 7.333 -1.069 -0.296 1.00 98.38 189 GLY A N 1
ATOM 1448 C CA . GLY A 1 189 ? 8.192 -1.274 -1.461 1.00 98.38 189 GLY A CA 1
ATOM 1449 C C . GLY A 1 189 ? 7.630 -0.633 -2.732 1.00 98.38 189 GLY A C 1
ATOM 1450 O O . GLY A 1 189 ? 8.371 0.036 -3.445 1.00 98.38 189 GLY A O 1
ATOM 1451 N N . ILE A 1 190 ? 6.321 -0.741 -2.979 1.00 98.12 190 ILE A N 1
ATOM 1452 C CA . ILE A 1 190 ? 5.642 -0.085 -4.113 1.00 98.12 190 ILE A CA 1
ATOM 1453 C C . ILE A 1 190 ? 5.691 1.444 -3.975 1.00 98.12 190 ILE A C 1
ATOM 1455 O O . ILE A 1 190 ? 6.005 2.143 -4.938 1.00 98.12 190 ILE A O 1
ATOM 1459 N N . ILE A 1 191 ? 5.438 1.983 -2.777 1.00 97.75 191 ILE A N 1
ATOM 1460 C CA . ILE A 1 191 ? 5.530 3.432 -2.517 1.00 97.75 191 ILE A CA 1
ATOM 1461 C C . ILE A 1 191 ? 6.964 3.924 -2.749 1.00 97.75 191 ILE A C 1
ATOM 1463 O O . ILE A 1 191 ? 7.179 4.926 -3.432 1.00 97.75 191 ILE A O 1
ATOM 1467 N N . LYS A 1 192 ? 7.963 3.190 -2.250 1.00 97.88 192 LYS A N 1
ATOM 1468 C CA . LYS A 1 192 ? 9.378 3.482 -2.505 1.00 97.88 192 LYS A CA 1
ATOM 1469 C C . LYS A 1 192 ? 9.709 3.394 -3.997 1.00 97.88 192 LYS A C 1
ATOM 1471 O O . LYS A 1 192 ? 10.429 4.251 -4.504 1.00 97.88 192 LYS A O 1
ATOM 1476 N N . ALA A 1 193 ? 9.166 2.410 -4.711 1.00 97.06 193 ALA A N 1
ATOM 1477 C CA . ALA A 1 193 ? 9.342 2.291 -6.152 1.00 97.06 193 ALA A CA 1
ATOM 1478 C C . ALA A 1 193 ? 8.787 3.513 -6.891 1.00 97.06 193 ALA A C 1
ATOM 1480 O O . ALA A 1 193 ? 9.455 4.024 -7.785 1.00 97.06 193 ALA A O 1
ATOM 1481 N N . GLN A 1 194 ? 7.626 4.032 -6.474 1.00 95.06 194 GLN A N 1
ATOM 1482 C CA . GLN A 1 194 ? 7.070 5.274 -7.014 1.00 95.06 194 GLN A CA 1
ATOM 1483 C C . GLN A 1 194 ? 8.002 6.468 -6.776 1.00 95.06 194 GLN A C 1
ATOM 1485 O O . GLN A 1 194 ? 8.241 7.242 -7.696 1.00 95.06 194 GLN A O 1
ATOM 1490 N N . VAL A 1 195 ? 8.570 6.605 -5.572 1.00 95.00 195 VAL A N 1
ATOM 1491 C CA . VAL A 1 195 ? 9.542 7.673 -5.261 1.00 95.00 195 VAL A CA 1
ATOM 1492 C C . VAL A 1 195 ? 10.780 7.587 -6.158 1.00 95.00 195 VAL A C 1
ATOM 1494 O O . VAL A 1 195 ? 11.310 8.614 -6.579 1.00 95.00 195 VAL A O 1
ATOM 1497 N N . MET A 1 196 ? 11.242 6.373 -6.465 1.00 95.38 196 MET A N 1
ATOM 1498 C CA . MET A 1 196 ? 12.416 6.142 -7.310 1.00 95.38 196 MET A CA 1
ATOM 1499 C C . MET A 1 196 ? 12.108 6.158 -8.810 1.00 95.38 196 MET A C 1
ATOM 1501 O O . MET A 1 196 ? 13.043 6.114 -9.608 1.00 95.38 196 MET A O 1
ATOM 1505 N N . PHE A 1 197 ? 10.837 6.223 -9.209 1.00 92.31 197 PHE A N 1
ATOM 1506 C CA . PHE A 1 197 ? 10.419 5.971 -10.586 1.00 92.31 197 PHE A CA 1
ATOM 1507 C C . PHE A 1 197 ? 11.024 6.959 -11.590 1.00 92.31 197 PHE A C 1
ATOM 1509 O O . PHE A 1 197 ? 11.509 6.545 -12.641 1.00 92.31 197 PHE A O 1
ATOM 1516 N N . ASP A 1 198 ? 11.106 8.235 -11.217 1.00 89.88 198 ASP A N 1
ATOM 1517 C CA . ASP A 1 198 ? 11.729 9.284 -12.036 1.00 89.88 198 ASP A CA 1
ATOM 1518 C C . ASP A 1 198 ? 13.231 9.476 -11.740 1.00 89.88 198 ASP A C 1
ATOM 1520 O O . ASP A 1 198 ? 13.871 10.375 -12.286 1.00 89.88 198 ASP A O 1
ATOM 1524 N N . VAL A 1 199 ? 13.813 8.646 -10.865 1.00 93.00 199 VAL A N 1
ATOM 1525 C CA . VAL A 1 199 ? 15.207 8.766 -10.400 1.00 93.00 199 VAL A CA 1
ATOM 1526 C C . VAL A 1 199 ? 16.075 7.616 -10.909 1.00 93.00 199 VAL A C 1
ATOM 1528 O O . VAL A 1 199 ? 17.124 7.842 -11.506 1.00 93.00 199 VAL A O 1
ATOM 1531 N N . SER A 1 200 ? 15.667 6.375 -10.647 1.00 95.94 200 SER A N 1
ATOM 1532 C CA . SER A 1 200 ? 16.434 5.167 -10.948 1.00 95.94 200 SER A CA 1
ATOM 1533 C C . SER A 1 200 ? 15.489 3.981 -11.090 1.00 95.94 200 SER A C 1
ATOM 1535 O O . SER A 1 200 ? 14.959 3.455 -10.111 1.00 95.94 200 SER A O 1
ATOM 1537 N N . TRP A 1 201 ? 15.310 3.514 -12.325 1.00 96.00 201 TRP A N 1
ATOM 1538 C CA . TRP A 1 201 ? 14.473 2.346 -12.607 1.00 96.00 201 TRP A CA 1
ATOM 1539 C C . TRP A 1 201 ? 15.019 1.061 -11.983 1.00 96.00 201 TRP A C 1
ATOM 1541 O O . TRP A 1 201 ? 14.238 0.182 -11.624 1.00 96.00 201 TRP A O 1
ATOM 1551 N N . CYS A 1 202 ? 16.338 0.965 -11.787 1.00 97.38 202 CYS A N 1
ATOM 1552 C CA . CYS A 1 202 ? 16.900 -0.148 -11.032 1.00 97.38 202 CYS A CA 1
ATOM 1553 C C . CYS A 1 202 ? 16.496 -0.099 -9.553 1.00 97.38 202 CYS A C 1
ATOM 1555 O O . CYS A 1 202 ? 16.115 -1.121 -8.987 1.00 97.38 202 CYS A O 1
ATOM 1557 N N . ASP A 1 203 ? 16.538 1.075 -8.921 1.00 98.00 203 ASP A N 1
ATOM 1558 C CA . ASP A 1 203 ? 16.142 1.193 -7.515 1.00 98.00 203 ASP A CA 1
ATOM 1559 C C . ASP A 1 203 ? 14.629 1.040 -7.336 1.00 98.00 203 ASP A C 1
ATOM 1561 O O . ASP A 1 203 ? 14.190 0.493 -6.324 1.00 98.00 203 ASP A O 1
ATOM 1565 N N . ALA A 1 204 ? 13.833 1.445 -8.332 1.00 97.06 204 ALA A N 1
ATOM 1566 C CA . ALA A 1 204 ? 12.402 1.167 -8.362 1.00 97.06 204 ALA A CA 1
ATOM 1567 C C . ALA A 1 204 ? 12.121 -0.345 -8.387 1.00 97.06 204 ALA A C 1
ATOM 1569 O O . ALA A 1 204 ? 11.343 -0.831 -7.571 1.00 97.06 204 ALA A O 1
ATOM 1570 N N . PHE A 1 205 ? 12.806 -1.102 -9.252 1.00 97.81 205 PHE A N 1
ATOM 1571 C CA . PHE A 1 205 ? 12.747 -2.569 -9.262 1.00 97.81 205 PHE A CA 1
ATOM 1572 C C . PHE A 1 205 ? 13.152 -3.172 -7.905 1.00 97.81 205 PHE A C 1
ATOM 1574 O O . PHE A 1 205 ? 12.388 -3.932 -7.297 1.00 97.81 205 PHE A O 1
ATOM 1581 N N . ARG A 1 206 ? 14.337 -2.791 -7.402 1.00 98.38 206 ARG A N 1
ATOM 1582 C CA . ARG A 1 206 ? 14.897 -3.313 -6.144 1.00 98.38 206 ARG A CA 1
ATOM 1583 C C . ARG A 1 206 ? 13.982 -3.071 -4.950 1.00 98.38 206 ARG A C 1
ATOM 1585 O O . ARG A 1 206 ? 13.886 -3.933 -4.089 1.00 98.38 206 ARG A O 1
ATOM 1592 N N . ALA A 1 207 ? 13.254 -1.954 -4.922 1.00 98.25 207 ALA A N 1
ATOM 1593 C CA . ALA A 1 207 ? 12.342 -1.631 -3.828 1.00 98.25 207 ALA A CA 1
ATOM 1594 C C . ALA A 1 207 ? 11.298 -2.728 -3.548 1.00 98.25 207 ALA A C 1
ATOM 1596 O O . ALA A 1 207 ? 10.940 -2.933 -2.389 1.00 98.25 207 ALA A O 1
ATOM 1597 N N . THR A 1 208 ? 10.840 -3.446 -4.577 1.00 98.12 208 THR A N 1
ATOM 1598 C CA . THR A 1 208 ? 9.945 -4.605 -4.416 1.00 98.12 208 THR A CA 1
ATOM 1599 C C . THR A 1 208 ? 10.686 -5.941 -4.437 1.00 98.12 208 THR A C 1
ATOM 1601 O O . THR A 1 208 ? 10.301 -6.862 -3.717 1.00 98.12 208 THR A O 1
ATOM 1604 N N . ASP A 1 209 ? 11.776 -6.055 -5.200 1.00 98.50 209 ASP A N 1
ATOM 1605 C CA . ASP A 1 209 ? 12.560 -7.293 -5.273 1.00 98.50 209 ASP A CA 1
ATOM 1606 C C . ASP A 1 209 ? 13.231 -7.645 -3.935 1.00 98.50 209 ASP A C 1
ATOM 1608 O O . ASP A 1 209 ? 13.233 -8.807 -3.534 1.00 98.50 209 ASP A O 1
ATOM 1612 N N . ASP A 1 210 ? 13.701 -6.652 -3.177 1.00 98.31 210 ASP A N 1
ATOM 1613 C CA . ASP A 1 210 ? 14.262 -6.856 -1.836 1.00 98.31 210 ASP A CA 1
ATOM 1614 C C . ASP A 1 210 ? 13.244 -7.542 -0.898 1.00 98.31 210 ASP A C 1
ATOM 1616 O O . ASP A 1 210 ? 13.606 -8.385 -0.072 1.00 98.31 210 ASP A O 1
ATOM 1620 N N . VAL A 1 211 ? 11.948 -7.235 -1.051 1.00 98.38 211 VAL A N 1
ATOM 1621 C CA . VAL A 1 211 ? 10.862 -7.872 -0.285 1.00 98.38 211 VAL A CA 1
ATOM 1622 C C . VAL A 1 211 ? 10.691 -9.330 -0.704 1.00 98.38 211 VAL A C 1
ATOM 1624 O O . VAL A 1 211 ? 10.587 -10.206 0.157 1.00 98.38 211 VAL A O 1
ATOM 1627 N N . ARG A 1 212 ? 10.712 -9.606 -2.016 1.00 97.12 212 ARG A N 1
ATOM 1628 C CA . ARG A 1 212 ? 10.666 -10.966 -2.576 1.00 97.12 212 ARG A CA 1
ATOM 1629 C C . ARG A 1 212 ? 11.817 -11.821 -2.052 1.00 97.12 212 ARG A C 1
ATOM 1631 O O . ARG A 1 212 ? 11.588 -12.932 -1.581 1.00 97.12 212 ARG A O 1
ATOM 1638 N N . GLN A 1 213 ? 13.038 -11.294 -2.072 1.00 98.12 213 GLN A N 1
ATOM 1639 C CA . GLN A 1 213 ? 14.230 -12.002 -1.597 1.00 98.12 213 GLN A CA 1
ATOM 1640 C C . GLN A 1 213 ? 14.205 -12.262 -0.083 1.00 98.12 213 GLN A C 1
ATOM 1642 O O . GLN A 1 213 ? 14.747 -13.262 0.386 1.00 98.12 213 GLN A O 1
ATOM 1647 N N . ASN A 1 214 ? 13.546 -11.396 0.688 1.00 97.56 214 ASN A N 1
ATOM 1648 C CA . ASN A 1 214 ? 13.429 -11.524 2.139 1.00 97.56 214 ASN A CA 1
ATOM 1649 C C . ASN A 1 214 ? 12.136 -12.228 2.606 1.00 97.56 214 ASN A C 1
ATOM 1651 O O . ASN A 1 214 ? 11.901 -12.327 3.811 1.00 97.56 214 ASN A O 1
ATOM 1655 N N . ALA A 1 215 ? 11.300 -12.736 1.691 1.00 96.81 215 ALA A N 1
ATOM 1656 C CA . ALA A 1 215 ? 9.970 -13.273 2.002 1.00 96.81 215 ALA A CA 1
ATOM 1657 C C . ALA A 1 215 ? 9.982 -14.370 3.082 1.00 96.81 215 ALA A C 1
ATOM 1659 O O . ALA A 1 215 ? 9.106 -14.400 3.943 1.00 96.81 215 ALA A O 1
ATOM 1660 N N . ALA A 1 216 ? 11.020 -15.214 3.111 1.00 97.31 216 ALA A N 1
ATOM 1661 C CA . ALA A 1 216 ? 11.174 -16.278 4.108 1.00 97.31 216 ALA A CA 1
ATOM 1662 C C . ALA A 1 216 ? 11.257 -15.773 5.566 1.00 97.31 216 ALA A C 1
ATOM 1664 O O . ALA A 1 216 ? 11.055 -16.548 6.498 1.00 97.31 216 ALA A O 1
ATOM 1665 N N . ASN A 1 217 ? 11.547 -14.485 5.775 1.00 97.75 217 ASN A N 1
ATOM 1666 C CA . ASN A 1 217 ? 11.669 -13.860 7.095 1.00 97.75 217 ASN A CA 1
ATOM 1667 C C . ASN A 1 217 ? 10.434 -13.034 7.499 1.00 97.75 217 ASN A C 1
ATOM 1669 O O . ASN A 1 217 ? 10.484 -12.316 8.513 1.00 97.75 217 ASN A O 1
ATOM 1673 N N . LEU A 1 218 ? 9.365 -13.102 6.701 1.00 98.50 218 LEU A N 1
ATOM 1674 C CA . LEU A 1 218 ? 8.146 -12.309 6.826 1.00 98.50 218 LEU A CA 1
ATOM 1675 C C . LEU A 1 218 ? 6.928 -13.199 7.118 1.00 98.50 218 LEU A C 1
ATOM 1677 O O . LEU A 1 218 ? 6.899 -14.394 6.837 1.00 98.50 218 LEU A O 1
ATOM 1681 N N . THR A 1 219 ? 5.910 -12.592 7.715 1.00 98.44 219 THR A N 1
ATOM 1682 C CA . THR A 1 219 ? 4.582 -13.174 7.909 1.00 98.44 219 THR A CA 1
ATOM 1683 C C . THR A 1 219 ? 3.798 -12.983 6.625 1.00 98.44 219 THR A C 1
ATOM 1685 O O . THR A 1 219 ? 3.483 -11.850 6.267 1.00 98.44 219 THR A O 1
ATOM 1688 N N . MET A 1 220 ? 3.494 -14.085 5.944 1.00 98.12 220 MET A N 1
ATOM 1689 C CA . MET A 1 220 ? 2.758 -14.085 4.681 1.00 98.12 220 MET A CA 1
ATOM 1690 C C . MET A 1 220 ? 1.27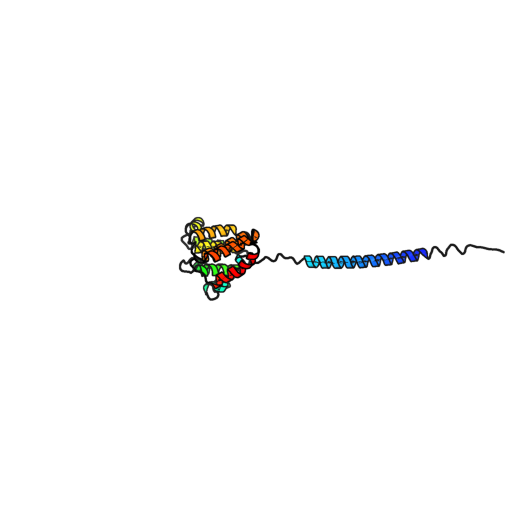3 -13.793 4.927 1.00 98.12 220 MET A C 1
ATOM 1692 O O . MET A 1 220 ? 0.462 -14.704 5.062 1.00 98.12 220 MET A O 1
ATOM 1696 N N . ASP A 1 221 ? 0.943 -12.508 5.032 1.00 98.31 221 ASP A N 1
ATOM 1697 C CA . ASP A 1 221 ? -0.394 -11.981 5.322 1.00 98.31 221 ASP A CA 1
ATOM 1698 C C . ASP A 1 221 ? -1.052 -11.300 4.110 1.00 98.31 221 ASP A C 1
ATOM 1700 O O . ASP A 1 221 ? -1.954 -10.493 4.293 1.00 98.31 221 ASP A O 1
ATOM 1704 N N . MET A 1 222 ? -0.596 -11.636 2.897 1.00 98.62 222 MET A N 1
ATOM 1705 C CA . MET A 1 222 ? -1.153 -11.226 1.604 1.00 98.62 222 MET A CA 1
ATOM 1706 C C . MET A 1 222 ? -1.393 -12.465 0.734 1.00 98.62 222 MET A C 1
ATOM 1708 O O . MET A 1 222 ? -0.585 -13.398 0.750 1.00 98.62 222 MET A O 1
ATOM 1712 N N . ARG A 1 223 ? -2.459 -12.470 -0.076 1.00 98.56 223 ARG A N 1
ATOM 1713 C CA . ARG A 1 223 ? -2.670 -13.490 -1.120 1.00 98.56 223 ARG A CA 1
ATOM 1714 C C . ARG A 1 223 ? -1.498 -13.527 -2.106 1.00 98.56 223 ARG A C 1
ATOM 1716 O O . ARG A 1 223 ? -1.086 -12.489 -2.614 1.00 98.56 223 ARG A O 1
ATOM 1723 N N . ALA A 1 224 ? -1.032 -14.733 -2.432 1.00 98.25 224 ALA A N 1
ATOM 1724 C CA . ALA A 1 224 ? 0.081 -14.939 -3.362 1.00 98.25 224 ALA A CA 1
ATOM 1725 C C . ALA A 1 224 ? -0.165 -14.287 -4.736 1.00 98.25 224 ALA A C 1
ATOM 1727 O O . ALA A 1 224 ? 0.701 -13.582 -5.241 1.00 98.25 224 ALA A O 1
ATOM 1728 N N . GLU A 1 225 ? -1.382 -14.421 -5.272 1.00 98.38 225 GLU A N 1
ATOM 1729 C CA . GLU A 1 225 ? -1.782 -13.798 -6.542 1.00 98.38 225 GLU A CA 1
ATOM 1730 C C . GLU A 1 225 ? -1.597 -12.271 -6.530 1.00 98.38 225 GLU A C 1
ATOM 1732 O O . GLU A 1 225 ? -1.131 -11.690 -7.505 1.00 98.38 225 GLU A O 1
ATOM 1737 N N . ALA A 1 226 ? -1.875 -11.611 -5.401 1.00 98.31 226 ALA A N 1
ATOM 1738 C CA . ALA A 1 226 ? -1.692 -10.169 -5.284 1.00 98.31 226 ALA A CA 1
ATOM 1739 C C . ALA A 1 226 ? -0.211 -9.776 -5.389 1.00 98.31 226 ALA A C 1
ATOM 1741 O O . ALA A 1 226 ? 0.129 -8.803 -6.059 1.00 98.31 226 ALA A O 1
ATOM 1742 N N . SER A 1 227 ? 0.679 -10.539 -4.748 1.00 98.06 227 SER A N 1
ATOM 1743 C CA . SER A 1 227 ? 2.119 -10.306 -4.863 1.00 98.06 227 SER A CA 1
ATOM 1744 C C . SER A 1 227 ? 2.667 -10.666 -6.240 1.00 98.06 227 SER A C 1
ATOM 1746 O O . SER A 1 227 ? 3.535 -9.956 -6.744 1.00 98.06 227 SER A O 1
ATOM 1748 N N . ASP A 1 228 ? 2.126 -11.699 -6.885 1.00 98.12 228 ASP A N 1
ATOM 1749 C CA . ASP A 1 228 ? 2.508 -12.075 -8.247 1.00 98.12 228 ASP A CA 1
ATOM 1750 C C . ASP A 1 228 ? 2.189 -10.947 -9.234 1.00 98.12 228 ASP A C 1
ATOM 1752 O O . ASP A 1 228 ? 3.048 -10.589 -10.039 1.00 98.12 228 ASP A O 1
ATOM 1756 N N . ASN A 1 229 ? 1.023 -10.303 -9.108 1.00 97.00 229 ASN A N 1
ATOM 1757 C CA . ASN A 1 229 ? 0.658 -9.139 -9.924 1.00 97.00 229 ASN A CA 1
ATOM 1758 C C . ASN A 1 229 ? 1.628 -7.963 -9.724 1.00 97.00 229 ASN A C 1
ATOM 1760 O O . ASN A 1 229 ? 2.004 -7.287 -10.683 1.00 97.00 229 ASN A O 1
ATOM 1764 N N . VAL A 1 230 ? 2.075 -7.727 -8.483 1.00 97.81 230 VAL A N 1
ATOM 1765 C CA . VAL A 1 230 ? 3.086 -6.699 -8.186 1.00 97.81 230 VAL A CA 1
ATOM 1766 C C . VAL A 1 230 ? 4.401 -7.028 -8.891 1.00 97.81 230 VAL A C 1
ATOM 1768 O O . VAL A 1 230 ? 4.953 -6.179 -9.593 1.00 97.81 230 VAL A O 1
ATOM 1771 N N . PHE A 1 231 ? 4.910 -8.251 -8.733 1.00 98.00 231 PHE A N 1
ATOM 1772 C CA . PHE A 1 231 ? 6.197 -8.639 -9.314 1.00 98.00 231 PHE A CA 1
ATOM 1773 C C . PHE A 1 231 ? 6.157 -8.715 -10.834 1.00 98.00 231 PHE A C 1
ATOM 1775 O O . PHE A 1 231 ? 7.108 -8.278 -11.474 1.00 98.00 231 PHE A O 1
ATOM 1782 N N . GLN A 1 232 ? 5.052 -9.175 -11.421 1.00 96.44 232 GLN A N 1
ATOM 1783 C CA . GLN A 1 232 ? 4.866 -9.194 -12.869 1.00 96.44 232 GLN A CA 1
ATOM 1784 C C . GLN A 1 232 ? 5.072 -7.803 -13.477 1.00 96.44 232 GLN A C 1
ATOM 1786 O O . GLN A 1 232 ? 5.738 -7.674 -14.507 1.00 96.44 232 GLN A O 1
ATOM 1791 N N . TYR A 1 233 ? 4.533 -6.766 -12.832 1.00 95.94 233 TYR A N 1
ATOM 1792 C CA . TYR A 1 233 ? 4.733 -5.391 -13.267 1.00 95.94 233 TYR A CA 1
ATOM 1793 C C . TYR A 1 233 ? 6.156 -4.897 -12.985 1.00 95.94 233 TYR A C 1
ATOM 1795 O O . TYR A 1 233 ? 6.837 -4.371 -13.866 1.00 95.94 233 TYR A O 1
ATOM 1803 N N . MET A 1 234 ? 6.639 -5.078 -11.756 1.00 97.44 234 MET A N 1
ATOM 1804 C CA . MET A 1 234 ? 7.917 -4.507 -11.330 1.00 97.44 234 MET A CA 1
ATOM 1805 C C . MET A 1 234 ? 9.130 -5.154 -12.012 1.00 97.44 234 MET A C 1
ATOM 1807 O O . MET A 1 234 ? 10.119 -4.466 -12.279 1.00 97.44 234 MET A O 1
ATOM 1811 N N . ASP A 1 235 ? 9.049 -6.434 -12.383 1.00 97.06 235 ASP A N 1
ATOM 1812 C CA . ASP A 1 235 ? 10.108 -7.158 -13.096 1.00 97.06 235 ASP A CA 1
ATOM 1813 C C . ASP A 1 235 ? 10.389 -6.560 -14.493 1.00 97.06 235 ASP A C 1
ATOM 1815 O O . ASP A 1 235 ? 11.496 -6.712 -15.019 1.00 97.06 235 ASP A O 1
ATOM 1819 N N . LEU A 1 236 ? 9.465 -5.772 -15.069 1.00 95.00 236 LEU A N 1
ATOM 1820 C CA . LEU A 1 236 ? 9.702 -5.014 -16.310 1.00 95.00 236 LEU A CA 1
ATOM 1821 C C . LEU A 1 236 ? 10.911 -4.068 -16.201 1.00 95.00 236 LEU A C 1
ATOM 1823 O O . LEU A 1 236 ? 11.585 -3.792 -17.203 1.00 95.00 236 LEU A O 1
ATOM 1827 N N . TYR A 1 237 ? 11.213 -3.593 -14.989 1.00 95.38 237 TYR A N 1
ATOM 1828 C CA . TYR A 1 237 ? 12.319 -2.677 -14.716 1.00 95.38 237 TYR A CA 1
ATOM 1829 C C . TYR A 1 237 ? 13.639 -3.383 -14.368 1.00 95.38 237 TYR A C 1
ATOM 1831 O O . TYR A 1 237 ? 14.689 -2.737 -14.355 1.00 95.38 237 TYR A O 1
ATOM 1839 N N . GLN A 1 238 ? 13.647 -4.708 -14.179 1.00 96.31 238 GLN A N 1
ATOM 1840 C CA . GLN A 1 238 ? 14.853 -5.479 -13.832 1.00 96.31 238 GLN A CA 1
ATOM 1841 C C . GLN A 1 238 ? 16.010 -5.239 -14.814 1.00 96.31 238 GLN A C 1
ATOM 1843 O O . GLN A 1 238 ? 17.182 -5.173 -14.436 1.00 96.31 238 GLN A O 1
ATOM 1848 N N . ARG A 1 239 ? 15.686 -5.062 -16.102 1.00 95.06 239 ARG A N 1
ATOM 1849 C CA . ARG A 1 239 ? 16.667 -4.855 -17.180 1.00 95.06 239 ARG A CA 1
ATOM 1850 C C . ARG A 1 239 ? 17.561 -3.626 -16.996 1.00 95.06 239 ARG A C 1
ATOM 1852 O O . ARG A 1 239 ? 18.589 -3.551 -17.668 1.00 95.06 239 ARG A O 1
ATOM 1859 N N . TYR A 1 240 ? 17.169 -2.689 -16.134 1.00 95.25 240 TYR A N 1
ATOM 1860 C CA . TYR A 1 240 ? 17.895 -1.449 -15.865 1.00 95.25 240 TYR A CA 1
ATOM 1861 C C . TYR A 1 240 ? 18.941 -1.576 -14.748 1.00 95.25 240 TYR A C 1
ATOM 1863 O O . TYR A 1 240 ? 19.656 -0.616 -14.493 1.00 95.25 240 TYR A O 1
ATOM 1871 N N . CYS A 1 241 ? 19.076 -2.744 -14.111 1.00 94.88 241 CYS A N 1
ATOM 1872 C CA . CYS A 1 241 ? 20.056 -3.002 -13.047 1.00 94.88 241 CYS A CA 1
ATOM 1873 C C . CYS A 1 241 ? 21.422 -3.521 -13.529 1.00 94.88 241 CYS A C 1
ATOM 1875 O O . CYS A 1 241 ? 22.077 -4.277 -12.810 1.00 94.88 241 CYS A O 1
ATOM 1877 N N . LYS A 1 242 ? 21.825 -3.169 -14.751 1.00 82.50 242 LYS A N 1
ATOM 1878 C CA . LYS A 1 242 ? 23.065 -3.650 -15.375 1.00 82.50 242 LYS A CA 1
ATOM 1879 C C . LYS A 1 242 ? 24.236 -2.710 -15.141 1.00 82.50 242 LYS A C 1
ATOM 1881 O O . LYS A 1 242 ? 24.010 -1.483 -15.205 1.00 82.50 242 LYS A O 1
#

Foldseek 3Di:
DDDDPDDPDPPPPVVVVVVVVVVVVVVVVVVVVVVVVVVVVVVVVVVVVPPPDPPPPQALLLQQQLLVLVPVPPLLVVLLPPLLADDPVLLVLQQDPPHFLSVNVSSNSSSLNHDEDYDNLVVSQVCCLVPHPQVDPVSCLPPNALSSLLSSLSNQCSNPLVASVVSLSSLVSSCVRAVQALSSQQSSLSSQLSNCVVPALCSSLCSNVVSVVCVVRHDDRGDPVSSVSSNVVSVVSNVRND

pLDDT: mean 84.75, std 19.22, range [36.41, 98.88]